Protein AF-A0A9Q9CGR1-F1 (afdb_monomer_lite)

Structure (mmCIF, N/CA/C/O backbone):
data_AF-A0A9Q9CGR1-F1
#
_entry.id   AF-A0A9Q9CGR1-F1
#
loop_
_atom_site.group_PDB
_atom_site.id
_atom_site.type_symbol
_atom_site.label_atom_id
_atom_site.label_alt_id
_atom_site.label_comp_id
_atom_site.label_asym_id
_atom_site.label_entity_id
_atom_site.label_seq_id
_atom_site.pdbx_PDB_ins_code
_atom_site.Cartn_x
_atom_site.Cartn_y
_atom_site.Cartn_z
_atom_site.occupancy
_atom_site.B_iso_or_equiv
_atom_site.auth_seq_id
_atom_site.auth_comp_id
_atom_site.auth_asym_id
_atom_site.auth_atom_id
_atom_site.pdbx_PDB_model_num
ATOM 1 N N . MET A 1 1 ? -37.437 -8.582 98.104 1.00 40.50 1 MET A N 1
ATOM 2 C CA . MET A 1 1 ? -37.147 -7.176 97.743 1.00 40.50 1 MET A CA 1
ATOM 3 C C . MET A 1 1 ? -37.749 -6.947 96.361 1.00 40.50 1 MET A C 1
ATOM 5 O O . MET A 1 1 ? -37.404 -7.693 95.458 1.00 40.50 1 MET A O 1
ATOM 9 N N . ARG A 1 2 ? -38.743 -6.062 96.202 1.00 54.19 2 ARG A N 1
ATOM 10 C CA . ARG A 1 2 ? -39.381 -5.820 94.893 1.00 54.19 2 ARG A CA 1
ATOM 11 C C . ARG A 1 2 ? -38.599 -4.716 94.186 1.00 54.19 2 ARG A C 1
ATOM 13 O O . ARG A 1 2 ? -38.758 -3.553 94.538 1.00 54.19 2 ARG A O 1
ATOM 20 N N . ILE A 1 3 ? -37.719 -5.087 93.261 1.00 64.12 3 ILE A N 1
ATOM 21 C CA . ILE A 1 3 ? -37.054 -4.114 92.385 1.00 64.12 3 ILE A CA 1
ATOM 22 C C . ILE A 1 3 ? -38.127 -3.523 91.465 1.00 64.12 3 ILE A C 1
ATOM 24 O O . ILE A 1 3 ? -38.998 -4.247 90.974 1.00 64.12 3 ILE A O 1
ATOM 28 N N . SER A 1 4 ? -38.125 -2.200 91.310 1.00 77.75 4 SER A N 1
ATOM 29 C CA . SER A 1 4 ? -39.122 -1.503 90.501 1.00 77.75 4 SER A CA 1
ATOM 30 C C . SER A 1 4 ? -38.878 -1.770 89.015 1.00 77.75 4 SER A C 1
ATOM 32 O O . SER A 1 4 ? -37.737 -1.901 88.576 1.00 77.75 4 SER A O 1
ATOM 34 N N . CYS A 1 5 ? -39.950 -1.80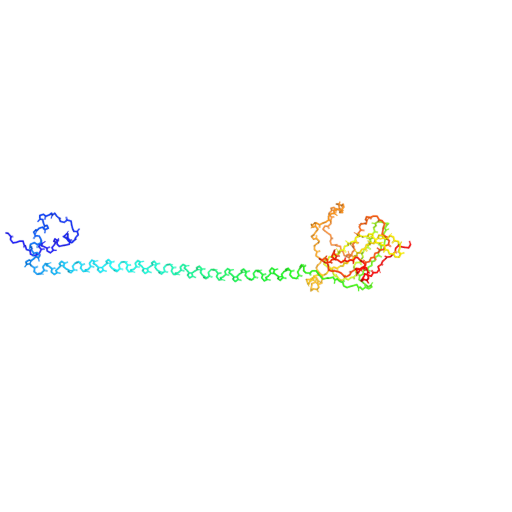9 88.219 1.00 84.25 5 CYS A N 1
ATOM 35 C CA . CYS A 1 5 ? -39.838 -1.945 86.763 1.00 84.25 5 CYS A CA 1
ATOM 36 C C . CYS A 1 5 ? -38.967 -0.849 86.128 1.00 84.25 5 CYS A C 1
ATOM 38 O O . CYS A 1 5 ? -38.390 -1.093 85.082 1.00 84.25 5 CYS A O 1
ATOM 40 N N . GLN A 1 6 ? -38.827 0.317 86.774 1.00 81.00 6 GLN A N 1
ATOM 41 C CA . GLN A 1 6 ? -37.935 1.395 86.327 1.00 81.00 6 GLN A CA 1
ATOM 42 C C . GLN A 1 6 ? -36.470 0.951 86.286 1.00 81.00 6 GLN A C 1
ATOM 44 O O . GLN A 1 6 ? -35.804 1.143 85.281 1.00 81.00 6 GLN A O 1
ATOM 49 N N . ILE A 1 7 ? -35.993 0.273 87.335 1.00 83.31 7 ILE A N 1
ATOM 50 C CA . ILE A 1 7 ? -34.612 -0.228 87.379 1.00 83.31 7 ILE A CA 1
ATOM 51 C C . ILE A 1 7 ? -34.404 -1.311 86.311 1.00 83.31 7 ILE A C 1
ATOM 53 O O . ILE A 1 7 ? -33.345 -1.388 85.701 1.00 83.31 7 ILE A O 1
ATOM 57 N N . ILE A 1 8 ? -35.417 -2.148 86.064 1.00 85.69 8 ILE A N 1
ATOM 58 C CA . ILE A 1 8 ? -35.358 -3.151 84.994 1.00 85.69 8 ILE A CA 1
ATOM 59 C C . ILE A 1 8 ? -35.299 -2.476 83.622 1.00 85.69 8 ILE A C 1
ATOM 61 O O . ILE A 1 8 ? -34.480 -2.876 82.805 1.00 85.69 8 ILE A O 1
ATOM 65 N N . GLU A 1 9 ? -36.127 -1.459 83.380 1.00 83.56 9 GLU A N 1
ATOM 66 C CA . GLU A 1 9 ? -36.138 -0.682 82.136 1.00 83.56 9 GLU A CA 1
ATOM 67 C C . GLU A 1 9 ? -34.794 0.019 81.876 1.00 83.56 9 GLU A C 1
ATOM 69 O O . GLU A 1 9 ? -34.314 -0.021 80.746 1.00 83.56 9 GLU A O 1
ATOM 74 N N . ASP A 1 10 ? -34.136 0.550 82.911 1.00 84.31 10 ASP A N 1
ATOM 75 C CA . ASP A 1 10 ? -32.802 1.162 82.799 1.00 84.31 10 ASP A CA 1
ATOM 76 C C . ASP A 1 10 ? -31.700 0.135 82.480 1.00 84.31 10 ASP A C 1
ATOM 78 O O . ASP A 1 10 ? -30.718 0.446 81.807 1.00 84.31 10 ASP A O 1
ATOM 82 N N . LEU A 1 11 ? -31.856 -1.107 82.951 1.00 86.50 11 LEU A N 1
ATOM 83 C CA . LEU A 1 11 ? -30.900 -2.197 82.724 1.00 86.50 11 LEU A CA 1
ATOM 84 C C . LEU A 1 11 ? -31.182 -3.001 81.444 1.00 86.50 11 LEU A C 1
ATOM 86 O O . LEU A 1 11 ? -30.319 -3.765 81.010 1.00 86.50 11 LEU A O 1
ATOM 90 N N . LEU A 1 12 ? -32.359 -2.850 80.827 1.00 87.19 12 LEU A N 1
ATOM 91 C CA . LEU A 1 12 ? -32.756 -3.572 79.612 1.00 87.19 12 LEU A CA 1
ATOM 92 C C . LEU A 1 12 ? -31.764 -3.402 78.446 1.00 87.19 12 LEU A C 1
ATOM 94 O O . LEU A 1 12 ? -31.415 -4.426 77.858 1.00 87.19 12 LEU A O 1
ATOM 98 N N . PRO A 1 13 ? -31.260 -2.191 78.126 1.00 83.88 13 PRO A N 1
ATOM 99 C CA . PRO A 1 13 ? -30.282 -2.016 77.051 1.00 83.88 13 PRO A CA 1
ATOM 100 C C . PRO A 1 13 ? -28.996 -2.812 77.308 1.00 83.88 13 PRO A C 1
ATOM 102 O O . PRO A 1 13 ? -28.565 -3.591 76.466 1.00 83.88 13 PRO A O 1
ATOM 105 N N . LEU A 1 14 ? -28.460 -2.732 78.531 1.00 83.50 14 LEU A N 1
ATOM 106 C CA . LEU A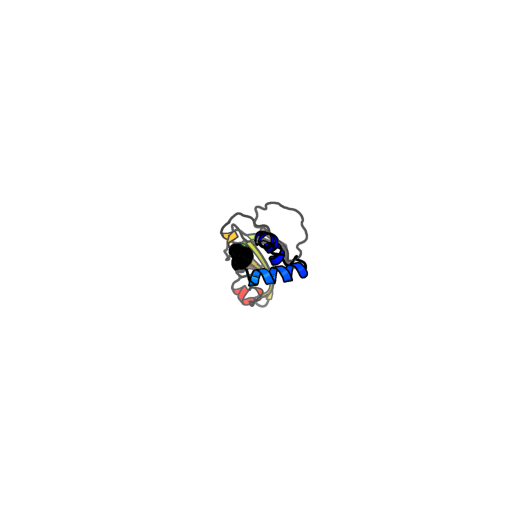 1 14 ? -27.256 -3.466 78.946 1.00 83.50 14 LEU A CA 1
ATOM 107 C C . LEU A 1 14 ? -27.459 -4.991 78.927 1.00 83.50 14 LEU A C 1
ATOM 109 O O . LEU A 1 14 ? -26.518 -5.763 78.719 1.00 83.50 14 LEU A O 1
ATOM 113 N N . TYR A 1 15 ? -28.694 -5.436 79.158 1.00 83.62 15 TYR A N 1
ATOM 114 C CA . TYR A 1 15 ? -29.078 -6.838 79.075 1.00 83.62 15 TYR A CA 1
ATOM 115 C C . TYR A 1 15 ? -29.179 -7.330 77.625 1.00 83.62 15 TYR A C 1
ATOM 117 O O . TYR A 1 15 ? -28.760 -8.457 77.354 1.00 83.62 15 TYR A O 1
ATOM 125 N N . VAL A 1 16 ? -29.682 -6.504 76.698 1.00 84.25 16 VAL A N 1
ATOM 126 C CA . VAL A 1 16 ? -29.694 -6.785 75.248 1.00 84.25 16 VAL A CA 1
ATOM 127 C C . VAL A 1 16 ? -28.269 -6.839 74.696 1.00 84.25 16 VAL A C 1
ATOM 129 O O . VAL A 1 16 ? -27.927 -7.808 74.022 1.00 84.25 16 VAL A O 1
ATOM 132 N N . ASP A 1 17 ? -27.414 -5.901 75.107 1.00 81.38 17 ASP A N 1
ATOM 133 C CA . ASP A 1 17 ? -25.991 -5.845 74.744 1.00 81.38 17 ASP A CA 1
ATOM 134 C C . ASP A 1 17 ? -25.161 -6.985 75.375 1.00 81.38 17 ASP A C 1
ATOM 136 O O . ASP A 1 17 ? -23.977 -7.157 75.085 1.00 81.38 17 ASP A O 1
ATOM 140 N N . GLY A 1 18 ? -25.761 -7.780 76.271 1.00 79.88 18 GLY A N 1
ATOM 141 C CA . GLY A 1 18 ? -25.142 -8.962 76.869 1.00 79.88 18 GLY A CA 1
ATOM 142 C C . GLY A 1 18 ? -24.060 -8.672 77.915 1.00 79.88 18 GLY A C 1
ATOM 143 O O . GLY A 1 18 ? -23.431 -9.617 78.401 1.00 79.88 18 GLY A O 1
ATOM 144 N N . VAL A 1 19 ? -23.876 -7.414 78.319 1.00 84.56 19 VAL A N 1
ATOM 145 C CA . VAL A 1 19 ? -22.799 -6.957 79.219 1.00 84.56 19 VAL A CA 1
ATOM 146 C C . VAL A 1 19 ? -23.121 -7.097 80.713 1.00 84.56 19 VAL A C 1
ATOM 148 O O . VAL A 1 19 ? -22.257 -6.877 81.559 1.00 84.56 19 VAL A O 1
ATOM 151 N N . CYS A 1 20 ? -24.342 -7.504 81.071 1.00 83.69 20 CYS A N 1
ATOM 152 C CA . CYS A 1 20 ? -24.710 -7.777 82.463 1.00 83.69 20 CYS A CA 1
ATOM 153 C C . CYS A 1 20 ? -23.999 -9.022 83.039 1.00 83.69 20 CYS A C 1
ATOM 155 O O . CYS A 1 20 ? -23.828 -10.035 82.351 1.00 83.69 20 CYS A O 1
ATOM 157 N N . GLN A 1 21 ? -23.663 -8.970 84.332 1.00 85.06 21 GLN A N 1
ATOM 158 C CA . GLN A 1 21 ? -23.163 -10.117 85.103 1.00 85.06 21 GLN A CA 1
ATOM 159 C C . GLN A 1 21 ? -24.252 -11.196 85.272 1.00 85.06 21 GLN A C 1
ATOM 161 O O . GLN A 1 21 ? -25.447 -10.903 85.170 1.00 85.06 21 GLN A O 1
ATOM 166 N N . GLU A 1 22 ? -23.853 -12.451 85.507 1.00 84.75 22 GLU A N 1
ATOM 167 C CA . GLU A 1 22 ? -24.770 -13.606 85.527 1.00 84.75 22 GLU A CA 1
ATOM 168 C C . GLU A 1 22 ? -25.885 -13.480 86.573 1.00 84.75 22 GLU A C 1
ATOM 170 O O . GLU A 1 22 ? -27.049 -13.723 86.250 1.00 84.75 22 GLU A O 1
ATOM 175 N N . ASP A 1 23 ? -25.562 -12.997 87.775 1.00 81.12 23 ASP A N 1
ATOM 176 C CA . ASP A 1 23 ? -26.538 -12.781 88.850 1.00 81.12 23 ASP A CA 1
ATOM 177 C C . ASP A 1 23 ? -27.616 -11.761 88.446 1.00 81.12 23 ASP A C 1
ATOM 179 O O . ASP A 1 23 ? -28.813 -11.963 88.664 1.00 81.12 23 ASP A O 1
ATOM 183 N N . THR A 1 24 ? -27.209 -10.678 87.775 1.00 81.94 24 THR A N 1
ATOM 184 C CA . THR A 1 24 ? -28.124 -9.652 87.257 1.00 81.94 24 THR A CA 1
ATOM 185 C C . THR A 1 24 ? -28.991 -10.200 86.122 1.00 81.94 24 THR A C 1
ATOM 187 O O . THR A 1 24 ? -30.187 -9.917 86.069 1.00 81.94 24 THR A O 1
ATOM 190 N N . LYS A 1 25 ? -28.430 -11.040 85.241 1.00 84.38 25 LYS A N 1
ATOM 191 C CA . LYS A 1 25 ? -29.174 -11.698 84.152 1.00 84.38 25 LYS A CA 1
ATOM 192 C C . LYS A 1 25 ? -30.228 -12.671 84.679 1.00 84.38 25 LYS A C 1
ATOM 194 O O . LYS A 1 25 ? -31.351 -12.671 84.173 1.00 84.38 25 LYS A O 1
ATOM 199 N N . ALA A 1 26 ? -29.890 -13.482 85.683 1.00 83.69 26 ALA A N 1
ATOM 200 C CA . ALA A 1 26 ? -30.817 -14.430 86.301 1.00 83.69 26 ALA A CA 1
ATOM 201 C C . ALA A 1 26 ? -32.018 -13.704 86.922 1.00 83.69 26 ALA A C 1
ATOM 203 O O . ALA A 1 26 ? -33.167 -14.073 86.670 1.00 83.69 26 ALA A O 1
ATOM 204 N N . PHE A 1 27 ? -31.749 -12.609 87.635 1.00 83.38 27 PHE A N 1
ATOM 205 C CA . PHE A 1 27 ? -32.780 -11.767 88.228 1.00 83.38 27 PHE A CA 1
ATOM 206 C C . PHE A 1 27 ? -33.684 -11.096 87.179 1.00 83.38 27 PHE A C 1
ATOM 208 O O . PHE A 1 27 ? -34.912 -11.134 87.281 1.00 83.38 27 PHE A O 1
ATOM 215 N N . MET A 1 28 ? -33.098 -10.509 86.132 1.00 85.12 28 MET A N 1
ATOM 216 C CA . MET A 1 28 ? -33.872 -9.885 85.054 1.00 85.12 28 MET A CA 1
ATOM 217 C C . MET A 1 28 ? -34.759 -10.902 84.330 1.00 85.12 28 MET A C 1
ATOM 219 O O . MET A 1 28 ? -35.905 -10.593 84.014 1.00 85.12 28 MET A O 1
ATOM 223 N N . LYS A 1 29 ? -34.278 -12.132 84.120 1.00 83.81 29 LYS A N 1
ATOM 224 C CA . LYS A 1 29 ? -35.048 -13.207 83.481 1.00 83.81 29 LYS A CA 1
ATOM 225 C C . LYS A 1 29 ? -36.302 -13.581 84.278 1.00 83.81 29 LYS A C 1
ATOM 227 O O . LYS A 1 29 ? -37.359 -13.752 83.677 1.00 83.81 29 LYS A O 1
ATOM 232 N N . GLU A 1 30 ? -36.208 -13.662 85.603 1.00 83.94 30 GLU A N 1
ATOM 233 C CA . GLU A 1 30 ? -37.358 -13.918 86.484 1.00 83.94 30 GLU A CA 1
ATOM 234 C C . GLU A 1 30 ? -38.391 -12.776 86.421 1.00 83.94 30 GLU A C 1
ATOM 236 O O . GLU A 1 30 ? -39.600 -13.010 86.321 1.00 83.94 30 GLU A O 1
ATOM 241 N N . HIS A 1 31 ? -37.928 -11.521 86.389 1.00 85.56 31 HIS A N 1
ATOM 242 C CA . HIS A 1 31 ? -38.813 -10.361 86.258 1.00 85.56 31 HIS A CA 1
ATOM 243 C C . HIS A 1 31 ? -39.500 -10.301 84.888 1.00 85.56 31 HIS A C 1
ATOM 245 O O . HIS A 1 31 ? -40.695 -10.035 84.802 1.00 85.56 31 HIS A O 1
ATOM 251 N N . LEU A 1 32 ? -38.771 -10.573 83.807 1.00 85.88 32 LEU A N 1
ATOM 252 C CA . LEU A 1 32 ? -39.308 -10.549 82.443 1.00 85.88 32 LEU A CA 1
ATOM 253 C C . LEU A 1 32 ? -40.349 -11.651 82.200 1.00 85.88 32 LEU A C 1
ATOM 255 O O . LEU A 1 32 ? -41.261 -11.454 81.404 1.00 85.88 32 LEU A O 1
ATOM 259 N N . GLN A 1 33 ? -40.264 -12.777 82.915 1.00 83.94 33 GLN A N 1
ATOM 260 C CA . GLN A 1 33 ? -41.278 -13.838 82.871 1.00 83.94 33 GLN A CA 1
ATOM 261 C C . GLN A 1 33 ? -42.587 -13.456 83.569 1.00 83.94 33 GLN A C 1
ATOM 263 O O . GLN A 1 33 ? -43.644 -13.984 83.230 1.00 83.94 33 GLN A O 1
ATOM 268 N N . THR A 1 34 ? -42.524 -12.561 84.553 1.00 82.19 34 THR A N 1
ATOM 269 C CA . THR A 1 34 ? -43.670 -12.200 85.400 1.00 82.19 34 THR A CA 1
ATOM 270 C C . THR A 1 34 ? -44.250 -10.824 85.069 1.00 82.19 34 THR A C 1
ATOM 272 O O . THR A 1 34 ? -45.416 -10.562 85.361 1.00 82.19 34 THR A O 1
ATOM 275 N N . CYS A 1 35 ? -43.477 -9.949 84.419 1.00 86.62 35 CYS A N 1
ATOM 276 C CA . CYS A 1 35 ? -43.861 -8.586 84.074 1.00 86.62 35 CYS A CA 1
ATOM 277 C C . CYS A 1 35 ? -44.002 -8.394 82.558 1.00 86.62 35 CYS A C 1
ATOM 279 O O . CYS A 1 35 ? -43.025 -8.208 81.829 1.00 86.62 35 CYS A O 1
ATOM 281 N N . VAL A 1 36 ? -45.253 -8.334 82.096 1.00 84.50 36 VAL A N 1
ATOM 282 C CA . VAL A 1 36 ? -45.602 -8.116 80.681 1.00 84.50 36 VAL A CA 1
ATOM 283 C C . VAL A 1 36 ? -45.023 -6.803 80.141 1.00 84.50 36 VAL A C 1
ATOM 285 O O . VAL A 1 36 ? -44.535 -6.765 79.016 1.00 84.50 36 VAL A O 1
ATOM 288 N N . LYS A 1 37 ? -45.021 -5.732 80.948 1.00 86.56 37 LYS A N 1
ATOM 289 C CA . LYS A 1 37 ? -44.530 -4.407 80.534 1.00 86.56 37 LYS A CA 1
ATOM 290 C C . LYS A 1 37 ? -43.053 -4.449 80.124 1.00 86.56 37 LYS A C 1
ATOM 292 O O . LYS A 1 37 ? -42.699 -3.974 79.049 1.00 86.56 37 LYS A O 1
ATOM 297 N N . CYS A 1 38 ? -42.208 -5.053 80.958 1.00 85.50 38 CYS A N 1
ATOM 298 C CA . CYS A 1 38 ? -40.773 -5.148 80.697 1.00 85.50 38 CYS A CA 1
ATOM 299 C C . CYS A 1 38 ? -40.455 -6.144 79.570 1.00 85.50 38 CYS A C 1
ATOM 301 O O . CYS A 1 38 ? -39.522 -5.910 78.808 1.00 85.50 38 CYS A O 1
ATOM 303 N N . SER A 1 39 ? -41.246 -7.216 79.416 1.00 84.81 39 SER A N 1
ATOM 304 C CA . SER A 1 39 ? -41.110 -8.143 78.281 1.00 84.81 39 SER A CA 1
ATOM 305 C C . SER A 1 39 ? -41.388 -7.452 76.945 1.00 84.81 39 SER A C 1
ATOM 307 O O . SER A 1 39 ? -40.612 -7.599 76.008 1.00 84.81 39 SER A O 1
ATOM 309 N N . VAL A 1 40 ? -42.457 -6.652 76.866 1.00 86.31 40 VAL A N 1
ATOM 310 C CA . VAL A 1 40 ? -42.799 -5.901 75.648 1.00 86.31 40 VAL A CA 1
ATOM 311 C C . VAL A 1 40 ? -41.711 -4.881 75.303 1.00 86.31 40 VAL A C 1
ATOM 313 O O . VAL A 1 40 ? -41.348 -4.755 74.136 1.00 86.31 40 VAL A O 1
ATOM 316 N N . ALA A 1 41 ? -41.154 -4.189 76.302 1.00 84.62 41 ALA A N 1
ATOM 317 C CA . ALA A 1 41 ? -40.052 -3.250 76.095 1.00 84.62 41 ALA A CA 1
ATOM 318 C C . ALA A 1 41 ? -38.788 -3.944 75.547 1.00 84.62 41 ALA A C 1
ATOM 320 O O . ALA A 1 41 ? -38.160 -3.438 74.619 1.00 84.62 41 ALA A O 1
ATOM 321 N N . LEU A 1 42 ? -38.452 -5.133 76.060 1.00 86.12 42 LEU A N 1
ATOM 322 C CA . LEU A 1 42 ? -37.339 -5.942 75.554 1.00 86.12 42 LEU A CA 1
ATOM 323 C C . LEU A 1 42 ? -37.552 -6.370 74.093 1.00 86.12 42 LEU A C 1
ATOM 325 O O . LEU A 1 42 ? -36.624 -6.311 73.284 1.00 86.12 42 LEU A O 1
ATOM 329 N N . ASP A 1 43 ? -38.763 -6.809 73.751 1.00 84.88 43 ASP A N 1
ATOM 330 C CA . ASP A 1 43 ? -39.090 -7.255 72.396 1.00 84.88 43 ASP A CA 1
ATOM 331 C C . ASP A 1 43 ? -39.050 -6.098 71.387 1.00 84.88 43 ASP A C 1
ATOM 333 O O . ASP A 1 43 ? -38.581 -6.279 70.261 1.00 84.88 43 ASP A O 1
ATOM 337 N N . GLN A 1 44 ? -39.475 -4.899 71.794 1.00 84.81 44 GLN A N 1
ATOM 338 C CA . GLN A 1 44 ? -39.371 -3.684 70.980 1.00 84.81 44 GLN A CA 1
ATOM 339 C C . GLN A 1 44 ? -37.911 -3.323 70.678 1.00 84.81 44 GLN A C 1
ATOM 341 O O . GLN A 1 44 ? -37.566 -3.117 69.515 1.00 84.81 44 GLN A O 1
ATOM 346 N N . MET A 1 45 ? -37.037 -3.341 71.689 1.00 82.56 45 MET A N 1
ATOM 347 C CA . MET A 1 45 ? -35.608 -3.040 71.515 1.00 82.56 45 MET A CA 1
ATOM 348 C C . MET A 1 45 ? -34.930 -4.004 70.530 1.00 82.56 45 MET A C 1
ATOM 350 O O . MET A 1 45 ? -34.228 -3.567 69.619 1.00 82.56 45 MET A O 1
ATOM 354 N N . LYS A 1 46 ? -35.211 -5.310 70.637 1.00 81.56 46 LYS A N 1
ATOM 355 C CA . LYS A 1 46 ? -34.678 -6.323 69.706 1.00 81.56 46 LYS A CA 1
ATOM 356 C C . LYS A 1 46 ? -35.187 -6.150 68.274 1.00 81.56 46 LYS A C 1
ATOM 358 O O . LYS A 1 46 ? -34.459 -6.415 67.317 1.00 81.56 46 LYS A O 1
ATOM 363 N N . GLN A 1 47 ? -36.443 -5.738 68.103 1.00 80.31 47 GLN A N 1
ATOM 364 C CA . GLN A 1 47 ? -37.001 -5.477 66.775 1.00 80.31 47 GLN A CA 1
ATOM 365 C C . GLN A 1 47 ? -36.371 -4.251 66.115 1.00 80.31 47 GLN A C 1
ATOM 367 O O . GLN A 1 47 ? -36.163 -4.263 64.901 1.00 80.31 47 GLN A O 1
ATOM 372 N N . ASP A 1 48 ? -36.074 -3.209 66.884 1.00 78.00 48 ASP A N 1
ATOM 373 C CA . ASP A 1 48 ? -35.477 -1.989 66.350 1.00 78.00 48 ASP A CA 1
ATOM 374 C C . ASP A 1 48 ? -34.000 -2.188 65.984 1.00 78.00 48 ASP A C 1
ATOM 376 O O . ASP A 1 48 ? -33.592 -1.776 64.898 1.00 78.00 48 ASP A O 1
ATOM 380 N N . GLU A 1 49 ? -33.235 -2.944 66.775 1.00 75.06 49 GLU A N 1
ATOM 381 C CA . GLU A 1 49 ? -31.865 -3.347 66.426 1.00 75.06 49 GLU A CA 1
ATOM 382 C C . GLU A 1 49 ? -31.825 -4.151 65.111 1.00 75.06 49 GLU A C 1
ATOM 384 O O . GLU A 1 49 ? -31.046 -3.864 64.198 1.00 75.06 49 GLU A O 1
ATOM 389 N N . PHE A 1 50 ? -32.752 -5.099 64.943 1.00 72.31 50 PHE A N 1
ATOM 390 C CA . PHE A 1 50 ? -32.868 -5.881 63.713 1.00 72.31 50 PHE A CA 1
ATOM 391 C C . PHE A 1 50 ? -33.243 -5.029 62.488 1.00 72.31 50 PHE A C 1
ATOM 393 O O . PHE A 1 50 ? -32.767 -5.297 61.380 1.00 72.31 50 PHE A O 1
ATOM 400 N N . LYS A 1 51 ? -34.081 -3.997 62.658 1.00 73.06 51 LYS A N 1
ATOM 401 C CA . LYS A 1 51 ? -34.414 -3.051 61.579 1.00 73.06 51 LYS A CA 1
ATOM 402 C C . LYS A 1 51 ? -33.200 -2.223 61.167 1.00 73.06 51 LYS A C 1
ATOM 404 O O . LYS A 1 51 ? -32.980 -2.084 59.966 1.00 73.06 51 LYS A O 1
ATOM 409 N N . VAL A 1 52 ? -32.412 -1.734 62.126 1.00 74.12 52 VAL A N 1
ATOM 410 C CA . VAL A 1 52 ? -31.195 -0.943 61.869 1.00 74.12 52 VAL A CA 1
ATOM 411 C C . VAL A 1 52 ? -30.144 -1.779 61.135 1.00 74.12 52 VAL A C 1
ATOM 413 O O . VAL A 1 52 ? -29.610 -1.349 60.114 1.00 74.12 52 VAL A O 1
ATOM 416 N N . ILE A 1 53 ? -29.902 -3.016 61.576 1.00 71.94 53 ILE A N 1
ATOM 417 C CA . ILE A 1 53 ? -28.962 -3.929 60.905 1.00 71.94 53 ILE A CA 1
ATOM 418 C C . ILE A 1 53 ? -29.433 -4.240 59.477 1.00 71.94 53 ILE A C 1
ATOM 420 O O . ILE A 1 53 ? -28.634 -4.258 58.539 1.00 71.94 53 ILE A O 1
ATOM 424 N N . LYS A 1 54 ? -30.740 -4.453 59.271 1.00 73.38 54 LYS A N 1
ATOM 425 C CA . LYS A 1 54 ? -31.297 -4.638 57.925 1.00 73.38 54 LYS A CA 1
ATOM 426 C C . LYS A 1 54 ? -31.128 -3.402 57.047 1.00 73.38 54 LYS A C 1
ATOM 428 O O . LYS A 1 54 ? -30.758 -3.571 55.890 1.00 73.38 54 LYS A O 1
ATOM 433 N N . SER A 1 55 ? -31.392 -2.195 57.548 1.00 68.81 55 SER A N 1
ATOM 434 C CA . SER A 1 55 ? -31.263 -0.976 56.741 1.00 68.81 55 SER A CA 1
ATOM 435 C C . SER A 1 55 ? -29.818 -0.710 56.330 1.00 68.81 55 SER A C 1
ATOM 437 O O . SER A 1 55 ? -29.588 -0.425 55.159 1.00 68.81 55 SER A O 1
ATOM 439 N N . VAL A 1 56 ? -28.854 -0.900 57.238 1.00 73.62 56 VAL A N 1
ATOM 440 C CA . VAL A 1 56 ? -27.418 -0.739 56.941 1.00 73.62 56 VAL A CA 1
ATOM 441 C C . VAL A 1 56 ? -26.961 -1.749 55.886 1.00 73.62 56 VAL A C 1
ATOM 443 O O . VAL A 1 56 ? -26.372 -1.366 54.880 1.00 73.62 56 VAL A O 1
ATOM 446 N N . ASN A 1 57 ? -27.325 -3.026 56.035 1.00 69.38 57 ASN A N 1
ATOM 447 C CA . ASN A 1 57 ? -26.976 -4.057 55.053 1.00 69.38 57 ASN A CA 1
ATOM 448 C C . ASN A 1 57 ? -27.616 -3.814 53.674 1.00 69.38 57 ASN A C 1
ATOM 450 O O . ASN A 1 57 ? -27.009 -4.113 52.645 1.00 69.38 57 ASN A O 1
ATOM 454 N N . ILE A 1 58 ? -28.845 -3.287 53.631 1.00 70.56 58 ILE A N 1
ATOM 455 C CA . ILE A 1 58 ? -29.521 -2.933 52.375 1.00 70.56 58 ILE A CA 1
ATOM 456 C C . ILE A 1 58 ? -28.820 -1.745 51.708 1.00 70.56 58 ILE A C 1
ATOM 458 O O . ILE A 1 58 ? -28.605 -1.782 50.498 1.00 70.56 58 ILE A O 1
ATOM 462 N N . GLU A 1 59 ? -28.438 -0.721 52.469 1.00 70.56 59 GLU A N 1
ATOM 463 C CA . GLU A 1 59 ? -27.743 0.459 51.951 1.00 70.56 59 GLU A CA 1
ATOM 464 C C . GLU A 1 59 ? -26.345 0.104 51.420 1.00 70.56 59 GLU A C 1
ATOM 466 O O . GLU A 1 59 ? -26.005 0.453 50.288 1.00 70.56 59 GLU A O 1
ATOM 471 N N . GLU A 1 60 ? -25.569 -0.696 52.156 1.00 68.00 60 GLU A N 1
ATOM 472 C CA . GLU A 1 60 ? -24.259 -1.183 51.708 1.00 68.00 60 GLU A CA 1
ATOM 473 C C . GLU A 1 60 ? -24.361 -2.056 50.448 1.00 68.00 60 GLU A C 1
ATOM 475 O O . GLU A 1 60 ? -23.599 -1.869 49.492 1.00 68.00 60 GLU A O 1
ATOM 480 N N . ALA A 1 61 ? -25.343 -2.962 50.385 1.00 66.00 61 ALA A N 1
ATOM 481 C CA . ALA A 1 61 ? -25.588 -3.786 49.203 1.00 66.00 61 ALA A CA 1
ATOM 482 C C . ALA A 1 61 ? -26.027 -2.946 47.989 1.00 66.00 61 ALA A C 1
ATOM 484 O O . ALA A 1 61 ? -25.606 -3.206 46.856 1.00 66.00 61 ALA A O 1
ATOM 485 N N . GLN A 1 62 ? -26.841 -1.908 48.193 1.00 66.38 62 GLN A N 1
ATOM 486 C CA . GLN A 1 62 ? -27.248 -0.983 47.131 1.00 66.38 62 GLN A CA 1
ATOM 487 C C . GLN A 1 62 ? -26.066 -0.155 46.618 1.00 66.38 62 GLN A C 1
ATOM 489 O O . GLN A 1 62 ? -25.886 -0.019 45.407 1.00 66.38 62 GLN A O 1
ATOM 494 N N . VAL A 1 63 ? -25.199 0.338 47.502 1.00 68.69 63 VAL A N 1
ATOM 495 C CA . VAL A 1 63 ? -24.008 1.097 47.098 1.00 68.69 63 VAL A CA 1
ATOM 496 C C . VAL A 1 63 ? -23.029 0.214 46.315 1.00 68.69 63 VAL A C 1
ATOM 498 O O . VAL A 1 63 ? -22.563 0.620 45.247 1.00 68.69 63 VAL A O 1
ATOM 501 N N . GLN A 1 64 ? -22.761 -1.015 46.765 1.00 72.25 64 GLN A N 1
ATOM 502 C CA . GLN A 1 64 ? -21.859 -1.941 46.065 1.00 72.25 64 GLN A CA 1
ATOM 503 C C . GLN A 1 64 ? -22.404 -2.380 44.693 1.00 72.25 64 GLN A C 1
ATOM 505 O O . GLN A 1 64 ? -21.667 -2.430 43.698 1.00 72.25 64 GLN A O 1
ATOM 510 N N . THR A 1 65 ? -23.708 -2.650 44.591 1.00 69.38 65 THR A N 1
ATOM 511 C CA . THR A 1 65 ? -24.347 -3.020 43.316 1.00 69.38 65 THR A CA 1
ATOM 512 C C . THR A 1 65 ? -24.335 -1.860 42.321 1.00 69.38 65 THR A C 1
ATOM 514 O O . THR A 1 65 ? -23.936 -2.053 41.171 1.00 69.38 65 THR A O 1
ATOM 517 N N . LEU A 1 66 ? -24.647 -0.636 42.750 1.00 72.25 66 LEU A N 1
ATOM 518 C CA . LEU A 1 66 ? -24.594 0.551 41.891 1.00 72.25 66 LEU A CA 1
ATOM 519 C C . LEU A 1 66 ? -23.170 0.874 41.420 1.00 72.25 66 LEU A C 1
ATOM 521 O O . LEU A 1 66 ? -22.971 1.215 40.250 1.00 72.25 66 LEU A O 1
ATOM 525 N N . GLN A 1 67 ? -22.163 0.724 42.284 1.00 75.19 67 GLN A N 1
ATOM 526 C CA . GLN A 1 67 ? -20.762 0.928 41.907 1.00 75.19 67 GLN A CA 1
ATOM 527 C C . GLN A 1 67 ? -20.292 -0.099 40.870 1.00 75.19 67 GLN A C 1
ATOM 529 O O . GLN A 1 67 ? -19.689 0.279 39.862 1.00 75.19 67 GLN A O 1
ATOM 534 N N . SER A 1 68 ? -20.614 -1.382 41.060 1.00 70.56 68 SER A N 1
ATOM 535 C CA . SER A 1 68 ? -20.239 -2.438 40.109 1.00 70.56 68 SER A CA 1
ATOM 536 C C . SER A 1 68 ? -20.940 -2.290 38.751 1.00 70.56 68 SER A C 1
ATOM 538 O O . SER A 1 68 ? -20.318 -2.495 37.704 1.00 70.56 68 SER A O 1
ATOM 540 N N . LEU A 1 69 ? -22.203 -1.849 38.738 1.00 70.12 69 LEU A N 1
ATOM 541 C CA . LEU A 1 69 ? -22.934 -1.517 37.515 1.00 70.12 69 LEU A CA 1
ATOM 542 C C . LEU A 1 69 ? -22.303 -0.318 36.808 1.00 70.12 69 LEU A C 1
ATOM 544 O O . LEU A 1 69 ? -21.994 -0.407 35.619 1.00 70.12 69 LEU A O 1
ATOM 548 N N . ARG A 1 70 ? -22.029 0.777 37.528 1.00 71.81 70 ARG A N 1
ATOM 549 C CA . ARG A 1 70 ? -21.381 1.969 36.962 1.00 71.81 70 ARG A CA 1
ATOM 550 C C . ARG A 1 70 ? -20.033 1.622 36.336 1.00 71.81 70 ARG A C 1
ATOM 552 O O . ARG A 1 70 ? -19.758 2.064 35.226 1.00 71.81 70 ARG A O 1
ATOM 559 N N . GLN A 1 71 ? -19.220 0.790 36.983 1.00 74.94 71 GLN A N 1
ATOM 560 C CA . GLN A 1 71 ? -17.944 0.342 36.421 1.00 74.94 71 GLN A CA 1
ATOM 561 C C . GLN A 1 71 ? -18.119 -0.480 35.137 1.00 74.94 71 GLN A C 1
ATOM 563 O O . GLN A 1 71 ? -17.395 -0.243 34.171 1.00 74.94 71 GLN A O 1
ATOM 568 N N . LYS A 1 72 ? -19.090 -1.402 35.080 1.00 73.31 72 LYS A N 1
ATOM 569 C CA . LYS A 1 72 ? -19.395 -2.172 33.859 1.00 73.31 72 LYS A CA 1
ATOM 570 C C . LYS A 1 72 ? -19.878 -1.271 32.721 1.00 73.31 72 LYS A C 1
ATOM 572 O O . LYS A 1 72 ? -19.389 -1.390 31.602 1.00 73.31 72 LYS A O 1
ATOM 577 N N . PHE A 1 73 ? -20.768 -0.321 33.005 1.00 66.88 73 PHE A N 1
ATOM 578 C CA . PHE A 1 73 ? -21.245 0.639 32.006 1.00 66.88 73 PHE A CA 1
ATOM 579 C C . PHE A 1 73 ? -20.131 1.558 31.497 1.00 66.88 73 PHE A C 1
ATOM 581 O O . PHE A 1 73 ? -20.054 1.807 30.295 1.00 66.88 73 PHE A O 1
ATOM 588 N N . MET A 1 74 ? -19.248 2.036 32.378 1.00 74.00 74 MET A N 1
ATOM 589 C CA . MET A 1 74 ? -18.117 2.875 31.972 1.00 74.00 74 MET A CA 1
ATOM 590 C C . MET A 1 74 ? -17.100 2.082 31.143 1.00 74.00 74 MET A C 1
ATOM 592 O O . MET A 1 74 ? -16.668 2.578 30.107 1.00 74.00 74 MET A O 1
ATOM 596 N N . LYS A 1 75 ? -16.781 0.835 31.521 1.00 78.00 75 LYS A N 1
ATOM 597 C CA . LYS A 1 75 ? -15.911 -0.048 30.727 1.00 78.00 75 LYS A CA 1
ATOM 598 C C . LYS A 1 75 ? -16.492 -0.307 29.336 1.00 78.00 75 LYS A C 1
ATOM 600 O O . LYS A 1 75 ? -15.799 -0.072 28.356 1.00 78.00 75 LYS A O 1
ATOM 605 N N . ASN A 1 76 ? -17.774 -0.665 29.236 1.00 77.94 76 ASN A N 1
ATOM 606 C CA . ASN A 1 76 ? -18.428 -0.917 27.948 1.00 77.94 76 ASN A CA 1
ATOM 607 C C . ASN A 1 76 ? -18.460 0.333 27.049 1.00 77.94 76 ASN A C 1
ATOM 609 O O . ASN A 1 76 ? -18.227 0.228 25.847 1.00 77.94 76 ASN A O 1
ATOM 613 N N . LYS A 1 77 ? -18.697 1.526 27.618 1.00 83.31 77 LYS A N 1
ATOM 614 C CA . LYS A 1 77 ? -18.629 2.796 26.872 1.00 83.31 77 LYS A CA 1
ATOM 615 C C . LYS A 1 77 ? -17.220 3.083 26.356 1.00 83.31 77 LYS A C 1
ATOM 617 O O . LYS A 1 77 ? -17.069 3.449 25.195 1.00 83.31 77 LYS A O 1
ATOM 622 N N . ILE A 1 78 ? -16.196 2.890 27.188 1.00 84.31 78 ILE A N 1
ATOM 623 C CA . ILE A 1 78 ? -14.795 3.086 26.791 1.00 84.31 78 ILE A CA 1
ATOM 624 C C . ILE A 1 78 ? -14.406 2.091 25.692 1.00 84.31 78 ILE A C 1
ATOM 626 O O . ILE A 1 78 ? -13.794 2.494 24.708 1.00 84.31 78 ILE A O 1
ATOM 630 N N . THR A 1 79 ? -14.814 0.823 25.797 1.00 84.50 79 THR A N 1
ATOM 631 C CA . THR A 1 79 ? -14.563 -0.188 24.760 1.00 84.50 79 THR A CA 1
ATOM 632 C C . THR A 1 79 ? -15.195 0.195 23.421 1.00 84.50 79 THR A C 1
ATOM 634 O O . THR A 1 79 ? -14.538 0.070 22.392 1.00 84.50 79 THR A O 1
ATOM 637 N N . LEU A 1 80 ? -16.428 0.716 23.415 1.00 87.81 80 LEU A N 1
ATOM 638 C CA . LEU A 1 80 ? -17.084 1.180 22.186 1.00 87.81 80 LEU A CA 1
ATOM 639 C C . LEU A 1 80 ? -16.372 2.388 21.562 1.00 87.81 80 LEU A C 1
ATOM 641 O O . LEU A 1 80 ? -16.175 2.418 20.348 1.00 87.81 80 LEU A O 1
ATOM 645 N N . ILE A 1 81 ? -15.945 3.357 22.379 1.00 90.38 81 ILE A N 1
ATOM 646 C CA . ILE A 1 81 ? -15.188 4.521 21.899 1.00 90.38 81 ILE A CA 1
ATOM 647 C C . ILE A 1 81 ? -13.858 4.064 21.291 1.00 90.38 81 ILE A C 1
ATOM 649 O O . ILE A 1 81 ? -13.563 4.417 20.151 1.00 90.38 81 ILE A O 1
ATOM 653 N N . LEU A 1 82 ? -13.092 3.229 21.999 1.00 91.50 82 LEU A N 1
ATOM 654 C CA . LEU A 1 82 ? -11.818 2.701 21.506 1.00 91.50 82 LEU A CA 1
ATOM 655 C C . LEU A 1 82 ? -11.985 1.923 20.200 1.00 91.50 82 LEU A C 1
ATOM 657 O O . LEU A 1 82 ? -11.198 2.118 19.278 1.00 91.50 82 LEU A O 1
ATOM 661 N N . LEU A 1 83 ? -13.030 1.099 20.090 1.00 92.94 83 LEU A N 1
ATOM 662 C CA . LEU A 1 83 ? -13.325 0.356 18.867 1.00 92.94 83 LEU A CA 1
ATOM 663 C C . LEU A 1 83 ? -13.628 1.297 17.692 1.00 92.94 83 LEU A C 1
ATOM 665 O O . LEU A 1 83 ? -13.111 1.091 16.595 1.00 92.94 83 LEU A O 1
ATOM 669 N N . SER A 1 84 ? -14.414 2.353 17.922 1.00 94.06 84 SER A N 1
ATOM 670 C CA . SER A 1 84 ? -14.729 3.343 16.884 1.00 94.06 84 SER A CA 1
ATOM 671 C C . SER A 1 84 ? -13.489 4.112 16.415 1.00 94.06 84 SER A C 1
ATOM 673 O O . SER A 1 84 ? -13.286 4.283 15.214 1.00 94.06 84 SER A O 1
ATOM 675 N N . VAL A 1 85 ? -12.615 4.504 17.348 1.00 95.81 85 VAL A N 1
ATOM 676 C CA . VAL A 1 85 ? -11.369 5.220 17.048 1.00 95.81 85 VAL A CA 1
ATOM 677 C C . VAL A 1 85 ? -10.403 4.314 16.293 1.00 95.81 85 VAL A C 1
ATOM 679 O O . VAL A 1 85 ? -9.851 4.723 15.276 1.00 95.81 85 VAL A O 1
ATOM 682 N N . PHE A 1 86 ? -10.239 3.066 16.733 1.00 95.38 86 PHE A N 1
ATOM 683 C CA . PHE A 1 86 ? -9.376 2.102 16.055 1.00 95.38 86 PHE A CA 1
ATOM 684 C C . PHE A 1 86 ? -9.865 1.802 14.634 1.00 95.38 86 PHE A C 1
ATOM 686 O O . PHE A 1 86 ? -9.066 1.762 13.701 1.00 95.38 86 PHE A O 1
ATOM 693 N N . SER A 1 87 ? -11.181 1.674 14.444 1.00 94.62 87 SER A N 1
ATOM 694 C CA . SER A 1 87 ? -11.775 1.525 13.114 1.00 94.62 87 SER A CA 1
ATOM 695 C C . SER A 1 87 ? -11.493 2.735 12.224 1.00 94.62 87 SER A C 1
ATOM 697 O O . SER A 1 87 ? -11.121 2.557 11.067 1.00 94.62 87 SER A O 1
ATOM 699 N N . ALA A 1 88 ? -11.648 3.957 12.740 1.00 95.81 88 ALA A N 1
ATOM 700 C CA . ALA A 1 88 ? -11.367 5.173 11.980 1.00 95.81 88 ALA A CA 1
ATOM 701 C C . ALA A 1 88 ? -9.886 5.257 11.577 1.00 95.81 88 ALA A C 1
ATOM 703 O O . ALA A 1 88 ? -9.577 5.524 10.419 1.00 95.81 88 ALA A O 1
ATOM 704 N N . ILE A 1 89 ? -8.974 4.945 12.503 1.00 96.31 89 ILE A N 1
ATOM 705 C CA . ILE A 1 89 ? -7.533 4.876 12.228 1.00 96.31 89 ILE A CA 1
ATOM 706 C C . ILE A 1 89 ? -7.242 3.824 11.153 1.00 96.31 89 ILE A C 1
ATOM 708 O O . ILE A 1 89 ? -6.510 4.111 10.211 1.00 96.31 89 ILE A O 1
ATOM 712 N N . GLY A 1 90 ? -7.848 2.638 11.243 1.00 96.12 90 GLY A N 1
ATOM 713 C CA . GLY A 1 90 ? -7.695 1.582 10.242 1.00 96.12 90 GLY A CA 1
ATOM 714 C C . GLY A 1 90 ? -8.136 2.019 8.843 1.00 96.12 90 GLY A C 1
ATOM 715 O O . GLY A 1 90 ? -7.426 1.760 7.874 1.00 96.12 90 GLY A O 1
ATOM 716 N N . ILE A 1 91 ? -9.254 2.743 8.733 1.00 96.25 91 ILE A N 1
ATOM 717 C CA . ILE A 1 91 ? -9.731 3.307 7.459 1.00 96.25 91 ILE A CA 1
ATOM 718 C C . ILE A 1 91 ? -8.742 4.346 6.923 1.00 96.25 91 ILE A C 1
ATOM 720 O O . ILE A 1 91 ? -8.404 4.305 5.742 1.00 96.25 91 ILE A O 1
ATOM 724 N N . CYS A 1 92 ? -8.236 5.242 7.773 1.00 95.31 92 CYS A N 1
ATOM 725 C CA . CYS A 1 92 ? -7.239 6.234 7.370 1.00 95.31 92 CYS A CA 1
ATOM 726 C C . CYS A 1 92 ? -5.939 5.577 6.890 1.00 95.31 92 CYS A C 1
ATOM 728 O O . CYS A 1 92 ? -5.412 5.963 5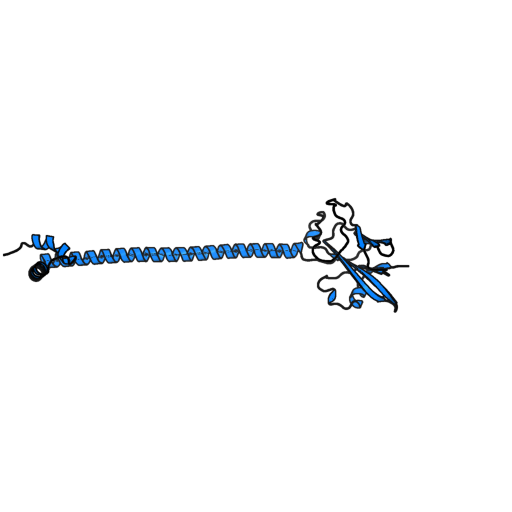.851 1.00 95.31 92 CYS A O 1
ATOM 730 N N . ILE A 1 93 ? -5.441 4.562 7.604 1.00 94.88 93 ILE A N 1
ATOM 731 C CA . ILE A 1 93 ? -4.240 3.809 7.216 1.00 94.88 93 ILE A CA 1
ATOM 732 C C . ILE A 1 93 ? -4.478 3.064 5.900 1.00 94.88 93 ILE A C 1
ATOM 734 O O . ILE A 1 93 ? -3.631 3.111 5.010 1.00 94.88 93 ILE A O 1
ATOM 738 N N . GLY A 1 94 ? -5.630 2.408 5.746 1.00 93.94 94 GLY A N 1
ATOM 739 C CA . GLY A 1 94 ? -5.998 1.722 4.507 1.00 93.94 94 GLY A CA 1
ATOM 740 C C . GLY A 1 94 ? -6.091 2.684 3.322 1.00 93.94 94 GLY A C 1
ATOM 741 O O . GLY A 1 94 ? -5.539 2.405 2.260 1.00 93.94 94 GLY A O 1
ATOM 742 N N . GLY A 1 95 ? -6.717 3.847 3.520 1.00 93.25 95 GLY A N 1
ATOM 743 C CA . GLY A 1 95 ? -6.782 4.919 2.527 1.00 93.25 95 GLY A CA 1
ATOM 744 C C . GLY A 1 95 ? -5.400 5.463 2.167 1.00 93.25 95 GLY A C 1
ATOM 745 O O . GLY A 1 95 ? -5.091 5.604 0.988 1.00 93.25 95 GLY A O 1
ATOM 746 N N . TYR A 1 96 ? -4.537 5.689 3.160 1.00 90.56 96 TYR A N 1
ATOM 747 C CA . TYR A 1 96 ? -3.150 6.101 2.944 1.00 90.56 96 TYR A CA 1
ATOM 748 C C . TYR A 1 96 ? -2.378 5.070 2.114 1.00 90.56 96 TYR A C 1
ATOM 750 O O . TYR A 1 96 ? -1.751 5.421 1.118 1.00 90.56 96 TYR A O 1
ATOM 758 N N . PHE A 1 97 ? -2.465 3.785 2.467 1.00 88.88 97 PHE A N 1
ATOM 759 C CA . PHE A 1 97 ? -1.800 2.723 1.716 1.00 88.88 97 PHE A CA 1
ATOM 760 C C . PHE A 1 97 ? -2.312 2.654 0.272 1.00 88.88 97 PHE A C 1
ATOM 762 O O . PHE A 1 97 ? -1.521 2.599 -0.664 1.00 88.88 97 PHE A O 1
ATOM 769 N N . LEU A 1 98 ? -3.626 2.734 0.066 1.00 87.44 98 LEU A N 1
ATOM 770 C CA . LEU A 1 98 ? -4.215 2.710 -1.271 1.00 87.44 98 LEU A CA 1
ATOM 771 C C . LEU A 1 98 ? -3.776 3.910 -2.122 1.00 87.44 98 LEU A C 1
ATOM 773 O O . LEU A 1 98 ? -3.472 3.743 -3.298 1.00 87.44 98 LEU A O 1
ATOM 777 N N . ILE A 1 99 ? -3.720 5.108 -1.539 1.00 85.44 99 ILE A N 1
ATOM 778 C CA . ILE A 1 99 ? -3.407 6.342 -2.270 1.00 85.44 99 ILE A CA 1
ATOM 779 C C . ILE A 1 99 ? -1.907 6.462 -2.579 1.00 85.44 99 ILE A C 1
ATOM 781 O O . ILE A 1 99 ? -1.554 6.849 -3.694 1.00 85.44 99 ILE A O 1
ATOM 785 N N . PHE A 1 100 ? -1.040 6.122 -1.620 1.00 80.81 100 PHE A N 1
ATOM 786 C CA . PHE A 1 100 ? 0.404 6.373 -1.701 1.00 80.81 100 PHE A CA 1
ATOM 787 C C . PHE A 1 100 ? 1.253 5.144 -2.046 1.00 80.81 100 PHE A C 1
ATOM 789 O O . PHE A 1 100 ? 2.384 5.316 -2.489 1.00 80.81 100 PHE A O 1
ATOM 796 N N . ARG A 1 101 ? 0.772 3.911 -1.824 1.00 79.12 101 ARG A N 1
ATOM 797 C CA . ARG A 1 101 ? 1.565 2.684 -2.063 1.00 79.12 101 ARG A CA 1
ATOM 798 C C . ARG A 1 101 ? 1.123 1.883 -3.279 1.00 79.12 101 ARG A C 1
ATOM 800 O O . ARG A 1 101 ? 1.883 1.035 -3.737 1.00 79.12 101 ARG A O 1
ATOM 807 N N . LEU A 1 102 ? -0.082 2.110 -3.801 1.00 82.25 102 LEU A N 1
ATOM 808 C CA . LEU A 1 102 ? -0.557 1.382 -4.973 1.00 82.25 102 LEU A CA 1
ATOM 809 C C . LEU A 1 102 ? 0.070 1.966 -6.244 1.00 82.25 102 LEU A C 1
ATOM 811 O O . LEU A 1 102 ? -0.377 2.989 -6.763 1.00 82.25 102 LEU A O 1
ATOM 815 N N . GLU A 1 103 ? 1.115 1.298 -6.727 1.00 82.44 103 GLU A N 1
ATOM 816 C CA . GLU A 1 103 ? 1.811 1.632 -7.968 1.00 82.44 103 GLU A CA 1
ATOM 817 C C . GLU A 1 103 ? 1.054 1.101 -9.194 1.00 82.44 103 GLU A C 1
ATOM 819 O O . GLU A 1 103 ? 0.723 -0.082 -9.296 1.00 82.44 103 GLU A O 1
ATOM 824 N N . VAL A 1 104 ? 0.799 1.985 -10.155 1.00 83.56 104 VAL A N 1
ATOM 825 C CA . VAL A 1 104 ? 0.173 1.695 -11.446 1.00 83.56 104 VAL A CA 1
ATOM 826 C C . VAL A 1 104 ? 1.178 2.020 -12.550 1.00 83.56 104 VAL A C 1
ATOM 828 O O . VAL A 1 104 ? 1.668 3.150 -12.587 1.00 83.56 104 VAL A O 1
ATOM 831 N N . PRO A 1 105 ? 1.485 1.087 -13.468 1.00 84.38 105 PRO A N 1
ATOM 832 C CA . PRO A 1 105 ? 2.435 1.348 -14.542 1.00 84.38 105 PRO A CA 1
ATOM 833 C C . PRO A 1 105 ? 1.902 2.406 -15.514 1.00 84.38 105 PRO A C 1
ATOM 835 O O . PRO A 1 105 ? 0.717 2.409 -15.871 1.00 84.38 105 PRO A O 1
ATOM 838 N N . ILE A 1 106 ? 2.789 3.305 -15.934 1.00 85.62 106 ILE A N 1
ATOM 839 C CA . ILE A 1 106 ? 2.520 4.314 -16.957 1.00 85.62 106 ILE A CA 1
ATOM 840 C C . ILE A 1 106 ? 2.561 3.629 -18.327 1.00 85.62 106 ILE A C 1
ATOM 842 O O . ILE A 1 106 ? 3.373 2.740 -18.573 1.00 85.62 106 ILE A O 1
ATOM 846 N N . GLN A 1 107 ? 1.622 3.992 -19.200 1.00 86.44 107 GLN A N 1
ATOM 847 C CA . GLN A 1 107 ? 1.578 3.459 -20.559 1.00 86.44 107 GLN A CA 1
ATOM 848 C C . GLN A 1 107 ? 2.596 4.188 -21.426 1.00 86.44 107 GLN A C 1
ATOM 850 O O . GLN A 1 107 ? 2.747 5.401 -21.304 1.00 86.44 107 GLN A O 1
ATOM 855 N N . TYR A 1 108 ? 3.256 3.457 -22.321 1.00 83.75 108 TYR A N 1
ATOM 856 C CA . TYR A 1 108 ? 4.209 4.063 -23.239 1.00 83.75 108 TYR A CA 1
ATOM 857 C C . TYR A 1 108 ? 3.526 5.004 -24.243 1.00 83.75 108 TYR A C 1
ATOM 859 O O . TYR A 1 108 ? 2.453 4.703 -24.770 1.00 83.75 108 TYR A O 1
ATOM 867 N N . ASN A 1 109 ? 4.196 6.114 -24.547 1.00 81.62 109 ASN A N 1
ATOM 868 C CA . ASN A 1 109 ? 3.892 7.014 -25.654 1.00 81.62 109 ASN A CA 1
ATOM 869 C C . ASN A 1 109 ? 5.217 7.559 -26.218 1.00 81.62 109 ASN A C 1
ATOM 871 O O . ASN A 1 109 ? 6.184 7.716 -25.476 1.00 81.62 109 ASN A O 1
ATOM 875 N N . GLU A 1 110 ? 5.266 7.910 -27.501 1.00 76.06 110 GLU A N 1
ATOM 876 C CA . GLU A 1 110 ? 6.459 8.444 -28.182 1.00 76.06 110 GLU A CA 1
ATOM 877 C C . GLU A 1 110 ? 7.014 9.715 -27.520 1.00 76.06 110 GLU A C 1
ATOM 879 O O . GLU A 1 110 ? 8.202 10.008 -27.602 1.00 76.06 110 GLU A O 1
ATOM 884 N N . ARG A 1 111 ? 6.152 10.478 -26.839 1.00 76.94 111 ARG A N 1
ATOM 885 C CA . ARG A 1 111 ? 6.525 11.698 -26.107 1.00 76.94 111 ARG A CA 1
ATOM 886 C C . ARG A 1 111 ? 6.805 11.466 -24.626 1.00 76.94 111 ARG A C 1
ATOM 888 O O . ARG A 1 111 ? 6.960 12.444 -23.911 1.00 76.94 111 ARG A O 1
ATOM 895 N N . LEU A 1 112 ? 6.815 10.219 -24.159 1.00 76.75 112 LEU A N 1
ATOM 896 C CA . LEU A 1 112 ? 6.966 9.895 -22.741 1.00 76.75 112 LEU A CA 1
ATOM 897 C C . LEU A 1 112 ? 8.418 10.006 -22.283 1.00 76.75 112 LEU A C 1
ATOM 899 O O . LEU A 1 112 ? 8.695 10.515 -21.199 1.00 76.75 112 LEU A O 1
ATOM 903 N N . ILE A 1 113 ? 9.342 9.499 -23.098 1.00 79.94 113 ILE A N 1
ATOM 904 C CA . ILE A 1 113 ? 10.740 9.362 -22.713 1.00 79.94 113 ILE A CA 1
ATOM 905 C C . ILE A 1 113 ? 11.673 9.634 -23.889 1.00 79.94 113 ILE A C 1
ATOM 907 O O . ILE A 1 113 ? 11.469 9.133 -24.992 1.00 79.94 113 ILE A O 1
ATOM 911 N N . GLY A 1 114 ? 12.714 10.421 -23.634 1.00 76.69 114 GLY A N 1
ATOM 912 C CA . GLY A 1 114 ? 13.884 10.525 -24.497 1.00 76.69 114 GLY A CA 1
ATOM 913 C C . GLY A 1 114 ? 15.018 9.668 -23.945 1.00 76.69 114 GLY A C 1
ATOM 914 O O . GLY A 1 114 ? 15.270 9.693 -22.741 1.00 76.69 114 GLY A O 1
ATOM 915 N N . VAL A 1 115 ? 15.703 8.927 -24.814 1.00 80.12 115 VAL A N 1
ATOM 916 C CA . VAL A 1 115 ? 16.879 8.127 -24.449 1.00 80.12 115 VAL A CA 1
ATOM 917 C C . VAL A 1 115 ? 18.090 8.671 -25.187 1.00 80.12 115 VAL A C 1
ATOM 919 O O . VAL A 1 115 ? 18.044 8.837 -26.406 1.00 80.12 115 VAL A O 1
ATOM 922 N N . GLN A 1 116 ? 19.173 8.933 -24.460 1.00 76.06 116 GLN A N 1
ATOM 923 C CA . GLN A 1 116 ? 20.438 9.351 -25.047 1.00 76.06 116 GLN A C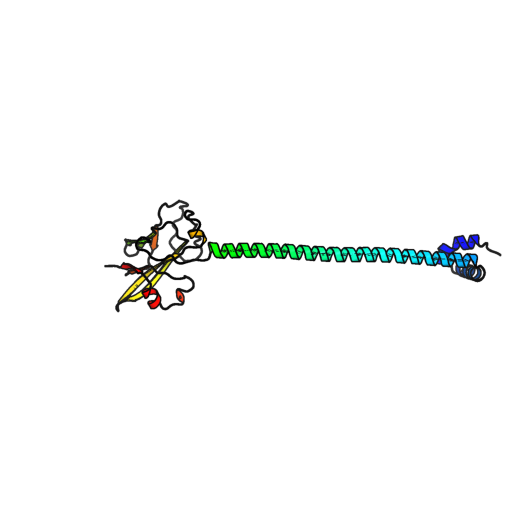A 1
ATOM 924 C C . GLN A 1 116 ? 21.601 8.560 -24.445 1.00 76.06 116 GLN A C 1
ATOM 926 O O . GLN A 1 116 ? 21.767 8.487 -23.228 1.00 76.06 116 GLN A O 1
ATOM 931 N N . ALA A 1 117 ? 22.429 7.979 -25.313 1.00 75.19 117 ALA A N 1
ATOM 932 C CA . ALA A 1 117 ? 23.698 7.390 -24.909 1.00 75.19 117 ALA A CA 1
ATOM 933 C C . ALA A 1 117 ? 24.732 8.507 -24.710 1.00 75.19 117 ALA A C 1
ATOM 935 O O . ALA A 1 117 ? 24.950 9.314 -25.615 1.00 75.19 117 ALA A O 1
ATOM 936 N N . ILE A 1 118 ? 25.355 8.558 -23.530 1.00 75.00 118 ILE A N 1
ATOM 937 C CA . ILE A 1 118 ? 26.456 9.491 -23.239 1.00 75.00 118 ILE A CA 1
ATOM 938 C C . ILE A 1 118 ? 27.795 8.769 -23.423 1.00 75.00 118 ILE A C 1
ATOM 940 O O . ILE A 1 118 ? 28.691 9.278 -24.091 1.00 75.00 118 ILE A O 1
ATOM 944 N N . GLU A 1 119 ? 27.916 7.566 -22.858 1.00 71.62 119 GLU A N 1
ATOM 945 C CA . GLU A 1 119 ? 29.108 6.713 -22.912 1.00 71.62 119 GLU A CA 1
ATOM 946 C C . GLU A 1 119 ? 28.693 5.234 -22.999 1.00 71.62 119 GLU A C 1
ATOM 948 O O . GLU A 1 119 ? 27.568 4.882 -22.654 1.00 71.62 119 GLU A O 1
ATOM 953 N N . ASP A 1 120 ? 29.619 4.337 -23.365 1.00 67.94 120 ASP A N 1
ATOM 954 C CA . ASP A 1 120 ? 29.385 2.884 -23.517 1.00 67.94 120 ASP A CA 1
ATOM 955 C C . ASP A 1 120 ? 28.679 2.199 -22.324 1.00 67.94 120 ASP A C 1
ATOM 957 O O . ASP A 1 120 ? 28.117 1.110 -22.484 1.00 67.94 120 ASP A O 1
ATOM 961 N N . ARG A 1 121 ? 28.746 2.806 -21.129 1.00 72.25 121 ARG A N 1
ATOM 962 C CA . ARG A 1 121 ? 28.199 2.304 -19.854 1.00 72.25 121 ARG A CA 1
ATOM 963 C C . ARG A 1 121 ? 27.255 3.284 -19.143 1.00 72.25 121 ARG A C 1
ATOM 965 O O . ARG A 1 121 ? 26.830 2.996 -18.024 1.00 72.25 121 ARG A O 1
ATOM 972 N N . MET A 1 122 ? 26.939 4.425 -19.757 1.00 72.50 122 MET A N 1
ATOM 973 C CA . MET A 1 122 ? 26.036 5.424 -19.183 1.00 72.50 122 MET A CA 1
ATOM 974 C C . MET A 1 122 ? 24.969 5.843 -20.185 1.00 72.50 122 MET A C 1
ATOM 976 O O . MET A 1 122 ? 25.267 6.398 -21.247 1.00 72.50 122 MET A O 1
ATOM 980 N N . MET A 1 123 ? 23.719 5.621 -19.787 1.00 74.25 123 MET A N 1
ATOM 981 C CA . MET A 1 123 ? 22.534 6.054 -20.516 1.00 74.25 123 MET A CA 1
ATOM 982 C C . MET A 1 123 ? 21.817 7.128 -19.705 1.00 74.25 123 MET A C 1
ATOM 984 O O . MET A 1 123 ? 21.679 7.015 -18.482 1.00 74.25 123 MET A O 1
ATOM 988 N N . GLU A 1 124 ? 21.363 8.163 -20.398 1.00 75.94 124 GLU A N 1
ATOM 989 C CA . GLU A 1 124 ? 20.548 9.219 -19.823 1.00 75.94 124 GLU A CA 1
ATOM 990 C C . GLU A 1 124 ? 19.110 9.091 -20.320 1.00 75.94 124 GLU A C 1
ATOM 992 O O . GLU A 1 124 ? 18.843 8.983 -21.523 1.00 75.94 124 GLU A O 1
ATOM 997 N N . PHE A 1 125 ? 18.185 9.091 -19.367 1.00 79.81 125 PHE A N 1
ATOM 998 C CA . PHE A 1 125 ? 16.755 9.005 -19.605 1.00 79.81 125 PHE A CA 1
ATOM 999 C C . PHE A 1 125 ? 16.114 10.329 -19.241 1.00 79.81 125 PHE A C 1
ATOM 1001 O O . PHE A 1 125 ? 16.267 10.803 -18.118 1.00 79.81 125 PHE A O 1
ATOM 1008 N N . LYS A 1 126 ? 15.369 10.916 -20.176 1.00 78.94 126 LYS A N 1
ATOM 1009 C CA . LYS A 1 126 ? 14.575 12.114 -19.927 1.00 78.94 126 LYS A CA 1
ATOM 1010 C C . LYS A 1 126 ? 13.104 11.757 -19.915 1.00 78.94 126 LYS A C 1
ATOM 1012 O O . LYS A 1 126 ? 12.541 11.487 -20.974 1.00 78.94 126 LYS A O 1
ATOM 1017 N N . PHE A 1 127 ? 12.473 11.816 -18.752 1.00 79.00 127 PHE A N 1
ATOM 1018 C CA . PHE A 1 127 ? 11.025 11.685 -18.660 1.00 79.00 127 PHE A CA 1
ATOM 1019 C C . PHE A 1 127 ? 10.364 13.017 -19.043 1.00 79.00 127 PHE A C 1
ATOM 1021 O O . PHE A 1 127 ? 10.651 14.067 -18.471 1.00 79.00 127 PHE A O 1
ATOM 1028 N N . LEU A 1 128 ? 9.536 13.001 -20.080 1.00 71.50 128 LEU A N 1
ATOM 1029 C CA . LEU A 1 128 ? 9.019 14.204 -20.741 1.00 71.50 128 LEU A CA 1
ATOM 1030 C C . LEU A 1 128 ? 7.604 14.592 -20.277 1.00 71.50 128 LEU A C 1
ATOM 1032 O O . LEU A 1 128 ? 7.125 15.659 -20.656 1.00 71.50 128 LEU A O 1
ATOM 1036 N N . GLU A 1 129 ? 6.948 13.752 -19.472 1.00 73.19 129 GLU A N 1
ATOM 1037 C CA . GLU A 1 129 ? 5.656 14.054 -18.840 1.00 73.19 129 GLU A CA 1
ATOM 1038 C C . GLU A 1 129 ? 5.810 14.781 -17.491 1.00 73.19 129 GLU A C 1
ATOM 1040 O O . GLU A 1 129 ? 6.918 14.966 -16.984 1.00 73.19 129 GLU A O 1
ATOM 1045 N N . ASP A 1 130 ? 4.673 15.211 -16.931 1.00 67.56 130 ASP A N 1
ATOM 1046 C CA . ASP A 1 130 ? 4.609 16.105 -15.771 1.00 67.56 130 ASP A CA 1
ATOM 1047 C C . ASP A 1 130 ? 5.132 15.475 -14.468 1.00 67.56 130 ASP A C 1
ATOM 1049 O O . ASP A 1 130 ? 5.854 16.149 -13.743 1.00 67.56 130 ASP A O 1
ATOM 1053 N N . ASP A 1 131 ? 4.781 14.219 -14.156 1.00 71.88 131 ASP A N 1
ATOM 1054 C CA . ASP A 1 131 ? 5.197 13.550 -12.912 1.00 71.88 131 ASP A CA 1
ATOM 1055 C C . ASP A 1 131 ? 5.140 12.011 -13.016 1.00 71.88 131 ASP A C 1
ATOM 1057 O O . ASP A 1 131 ? 4.272 11.424 -13.678 1.00 71.88 131 ASP A O 1
ATOM 1061 N N . PHE A 1 132 ? 6.043 11.352 -12.286 1.00 77.81 132 PHE A N 1
ATOM 1062 C CA . PHE A 1 132 ? 6.041 9.910 -12.035 1.00 77.81 132 PHE A CA 1
ATOM 1063 C C . PHE A 1 132 ? 6.304 9.620 -10.547 1.00 77.81 132 PHE A C 1
ATOM 1065 O O . PHE A 1 132 ? 6.891 10.433 -9.839 1.00 77.81 132 PHE A O 1
ATOM 1072 N N . TYR A 1 133 ? 5.877 8.457 -10.050 1.00 76.69 133 TYR A N 1
ATOM 1073 C CA . TYR A 1 133 ? 6.171 8.019 -8.680 1.00 76.69 133 TYR A CA 1
ATOM 1074 C C . TYR A 1 133 ? 7.546 7.361 -8.565 1.00 76.69 133 TYR A C 1
ATOM 1076 O O . TYR A 1 133 ? 8.303 7.655 -7.642 1.00 76.69 133 TYR A O 1
ATOM 1084 N N . ARG A 1 134 ? 7.862 6.434 -9.476 1.00 76.62 134 ARG A N 1
ATOM 1085 C CA . ARG A 1 134 ? 9.129 5.696 -9.462 1.00 76.62 134 ARG A CA 1
ATOM 1086 C C . ARG A 1 134 ? 9.521 5.220 -10.858 1.00 76.62 134 ARG A C 1
ATOM 1088 O O . ARG A 1 134 ? 8.651 4.866 -11.651 1.00 76.62 134 ARG A O 1
ATOM 1095 N N . CYS A 1 135 ? 10.823 5.181 -11.122 1.00 78.81 135 CYS A N 1
ATOM 1096 C CA . CYS A 1 135 ? 11.412 4.481 -12.257 1.00 78.81 135 CYS A CA 1
ATOM 1097 C C . CYS A 1 135 ? 11.952 3.126 -11.796 1.00 78.81 135 CYS A C 1
ATOM 1099 O O . CYS A 1 135 ? 12.616 3.022 -10.763 1.00 78.81 135 CYS A O 1
ATOM 1101 N N . HIS A 1 136 ? 11.661 2.084 -12.561 1.00 79.12 136 HIS A N 1
ATOM 1102 C CA . HIS A 1 136 ? 12.178 0.741 -12.348 1.00 79.12 136 HIS A CA 1
ATOM 1103 C C . HIS A 1 136 ? 13.014 0.345 -13.554 1.00 79.12 136 HIS A C 1
ATOM 1105 O O . HIS A 1 136 ? 12.573 0.501 -14.692 1.00 79.12 136 HIS A O 1
ATOM 1111 N N . HIS A 1 137 ? 14.194 -0.213 -13.302 1.00 78.31 137 HIS A N 1
ATOM 1112 C CA . HIS A 1 137 ? 15.098 -0.682 -14.341 1.00 78.31 137 HIS A CA 1
ATOM 1113 C C . HIS A 1 137 ? 15.546 -2.121 -14.062 1.00 78.31 137 HIS A C 1
ATOM 1115 O O . HIS A 1 137 ? 15.808 -2.507 -12.923 1.00 78.31 137 HIS A O 1
ATOM 1121 N N . LEU A 1 138 ? 15.619 -2.935 -15.112 1.00 78.94 138 LEU A N 1
ATOM 1122 C CA . LEU A 1 138 ? 16.018 -4.335 -15.044 1.00 78.94 138 LEU A CA 1
ATOM 1123 C C . LEU A 1 138 ? 16.929 -4.671 -16.222 1.00 78.94 138 LEU A C 1
ATOM 1125 O O . LEU A 1 138 ? 16.523 -4.586 -17.378 1.00 78.94 138 LEU A O 1
ATOM 1129 N N . GLN A 1 139 ? 18.147 -5.111 -15.916 1.00 81.31 139 GLN A N 1
ATOM 1130 C CA . GLN A 1 139 ? 19.115 -5.552 -16.914 1.00 81.31 139 GLN A CA 1
ATOM 1131 C C . GLN A 1 139 ? 19.123 -7.084 -17.019 1.00 81.31 139 GLN A C 1
ATOM 1133 O O . GLN A 1 139 ? 19.225 -7.790 -16.007 1.00 81.31 139 GLN A O 1
ATOM 1138 N N . ARG A 1 140 ? 19.028 -7.612 -18.243 1.00 81.00 140 ARG A N 1
ATOM 1139 C CA . ARG A 1 140 ? 19.071 -9.053 -18.533 1.00 81.00 140 ARG A CA 1
ATOM 1140 C C . ARG A 1 140 ? 19.776 -9.321 -19.855 1.00 81.00 140 ARG A C 1
ATOM 1142 O O . ARG A 1 140 ? 19.643 -8.555 -20.797 1.00 81.00 140 ARG A O 1
ATOM 1149 N N . THR A 1 141 ? 20.471 -10.449 -19.941 1.00 83.56 141 THR A N 1
ATOM 1150 C CA . THR A 1 141 ? 20.952 -10.973 -21.222 1.00 83.56 141 THR A CA 1
ATOM 1151 C C . THR A 1 141 ? 19.925 -11.956 -21.766 1.00 83.56 141 THR A C 1
ATOM 1153 O O . THR A 1 141 ? 19.533 -12.883 -21.057 1.00 83.56 141 THR A O 1
ATOM 1156 N N . VAL A 1 142 ? 19.484 -11.736 -22.999 1.00 84.00 142 VAL A N 1
ATOM 1157 C CA . VAL A 1 142 ? 18.456 -12.525 -23.684 1.00 84.00 142 VAL A CA 1
ATOM 1158 C C . VAL A 1 142 ? 18.909 -12.896 -25.083 1.00 84.00 142 VAL A C 1
ATOM 1160 O O . VAL A 1 142 ? 19.710 -12.186 -25.685 1.00 84.00 142 VAL A O 1
ATOM 1163 N N . GLU A 1 143 ? 18.385 -13.997 -25.605 1.00 84.19 143 GLU A N 1
ATOM 1164 C CA . GLU A 1 143 ? 18.593 -14.380 -26.996 1.00 84.19 143 GLU A CA 1
ATOM 1165 C C . GLU A 1 143 ? 17.518 -13.714 -27.864 1.00 84.19 143 GLU A C 1
ATOM 1167 O O . GLU A 1 143 ? 16.335 -14.017 -27.737 1.00 84.19 143 GLU A O 1
ATOM 1172 N N . ILE A 1 144 ? 17.923 -12.779 -28.721 1.00 81.50 144 ILE A N 1
ATOM 1173 C CA . ILE A 1 144 ? 17.057 -12.117 -29.705 1.00 81.50 144 ILE A CA 1
ATOM 1174 C C . ILE A 1 144 ? 17.666 -12.397 -31.076 1.00 81.50 144 ILE A C 1
ATOM 1176 O O . ILE A 1 144 ? 18.851 -12.144 -31.288 1.00 81.50 144 ILE A O 1
ATOM 1180 N N . ASP A 1 145 ? 16.873 -12.960 -31.988 1.00 80.88 145 ASP A N 1
ATOM 1181 C CA . ASP A 1 145 ? 17.302 -13.331 -33.345 1.00 80.88 145 ASP A CA 1
ATOM 1182 C C . ASP A 1 145 ? 18.549 -14.242 -33.387 1.00 80.88 145 ASP A C 1
ATOM 1184 O O . ASP A 1 145 ? 19.394 -14.144 -34.278 1.00 80.88 145 ASP A O 1
ATOM 1188 N N . GLY A 1 146 ? 18.687 -15.140 -32.402 1.00 79.94 146 GLY A N 1
ATOM 1189 C CA . GLY A 1 146 ? 19.822 -16.067 -32.296 1.00 79.94 146 GLY A CA 1
ATOM 1190 C C . GLY A 1 146 ? 21.121 -15.434 -31.781 1.00 79.94 146 GLY A C 1
ATOM 1191 O O . GLY A 1 146 ? 22.178 -16.066 -31.829 1.00 79.94 146 GLY A O 1
ATOM 1192 N N . GLN A 1 147 ? 21.073 -14.186 -31.304 1.00 84.62 147 GLN A N 1
ATOM 1193 C CA . GLN A 1 147 ? 22.203 -13.493 -30.689 1.00 84.62 147 GLN A CA 1
ATOM 1194 C C . GLN A 1 147 ? 21.910 -13.153 -29.230 1.00 84.62 147 GLN A C 1
ATOM 1196 O O . GLN A 1 147 ? 20.833 -12.666 -28.887 1.00 84.62 147 GLN A O 1
ATOM 1201 N N . MET A 1 148 ? 22.902 -13.365 -28.365 1.00 84.69 148 MET A N 1
ATOM 1202 C CA . MET A 1 148 ? 22.823 -12.945 -26.968 1.00 84.69 148 MET A CA 1
ATOM 1203 C C . MET A 1 148 ? 22.995 -11.429 -26.885 1.00 84.69 148 MET A C 1
ATOM 1205 O O . MET A 1 148 ? 24.106 -10.924 -27.035 1.00 84.69 148 MET A O 1
ATOM 1209 N N . LYS A 1 149 ? 21.896 -10.720 -26.631 1.00 87.62 149 LYS A N 1
ATOM 1210 C CA . LYS A 1 149 ? 21.848 -9.271 -26.437 1.00 87.62 149 LYS A CA 1
ATOM 1211 C C . LYS A 1 149 ? 21.661 -8.949 -24.955 1.00 87.62 149 LYS A C 1
ATOM 1213 O O . LYS A 1 149 ? 20.805 -9.519 -24.276 1.00 87.62 149 LYS A O 1
ATOM 1218 N N . ASN A 1 150 ? 22.458 -8.029 -24.428 1.00 85.88 150 ASN A N 1
ATOM 1219 C CA . ASN A 1 150 ? 22.277 -7.463 -23.098 1.00 85.88 150 ASN A CA 1
ATOM 1220 C C . ASN A 1 150 ? 21.295 -6.295 -23.185 1.00 85.88 150 ASN A C 1
ATOM 1222 O O . ASN A 1 150 ? 21.615 -5.238 -23.729 1.00 85.88 150 ASN A O 1
ATOM 1226 N N . ILE A 1 151 ? 20.094 -6.495 -22.657 1.00 86.25 151 ILE A N 1
ATOM 1227 C CA . ILE A 1 151 ? 19.007 -5.527 -22.728 1.00 86.25 151 ILE A CA 1
ATOM 1228 C C . ILE A 1 151 ? 18.788 -4.847 -21.380 1.00 86.25 151 ILE A C 1
ATOM 1230 O O . ILE A 1 151 ? 18.964 -5.446 -20.313 1.00 86.25 151 ILE A O 1
ATOM 1234 N N . LEU A 1 152 ? 18.336 -3.601 -21.436 1.00 85.19 152 LEU A N 1
ATOM 1235 C CA . LEU A 1 152 ? 17.825 -2.869 -20.285 1.00 85.19 152 LEU A CA 1
ATOM 1236 C C . LEU A 1 152 ? 16.349 -2.588 -20.493 1.00 85.19 152 LEU A C 1
ATOM 1238 O O . LEU A 1 152 ? 15.955 -1.940 -21.457 1.00 85.19 152 LEU A O 1
ATOM 1242 N N . MET A 1 153 ? 15.534 -3.078 -19.574 1.00 84.62 153 MET A N 1
ATOM 1243 C CA . MET A 1 153 ? 14.115 -2.779 -19.534 1.00 84.62 153 MET A CA 1
ATOM 1244 C C . MET A 1 153 ? 13.873 -1.697 -18.496 1.00 84.62 153 MET A C 1
ATOM 1246 O O . MET A 1 153 ? 14.345 -1.817 -17.366 1.00 84.62 153 MET A O 1
ATOM 1250 N N . ILE A 1 154 ? 13.124 -0.671 -18.871 1.00 84.19 154 ILE A N 1
ATOM 1251 C CA . ILE A 1 154 ? 12.729 0.414 -17.982 1.00 84.19 154 ILE A CA 1
ATOM 1252 C C . ILE A 1 154 ? 11.222 0.602 -18.009 1.00 84.19 154 ILE A C 1
ATOM 1254 O O . ILE A 1 154 ? 10.566 0.363 -19.025 1.00 84.19 154 ILE A O 1
ATOM 1258 N N . TYR A 1 155 ? 10.663 1.049 -16.896 1.00 84.75 155 TYR A N 1
ATOM 1259 C CA . TYR A 1 155 ? 9.290 1.521 -16.855 1.00 84.75 155 TYR A CA 1
ATOM 1260 C C . TYR A 1 155 ? 9.059 2.441 -15.673 1.00 84.75 155 TYR A C 1
ATOM 1262 O O . TYR A 1 155 ? 9.766 2.392 -14.667 1.00 84.75 155 TYR A O 1
ATOM 1270 N N . TYR A 1 156 ? 8.021 3.255 -15.796 1.00 83.62 156 TYR A N 1
ATOM 1271 C CA . TYR A 1 156 ? 7.654 4.223 -14.780 1.00 83.62 156 TYR A CA 1
ATOM 1272 C C . TYR A 1 156 ? 6.322 3.823 -14.162 1.00 83.62 156 TYR A C 1
ATOM 1274 O O . TYR A 1 156 ? 5.425 3.317 -14.844 1.00 83.62 156 TYR A O 1
ATOM 1282 N N . THR A 1 157 ? 6.181 4.050 -12.865 1.00 82.00 157 THR A N 1
ATOM 1283 C CA . THR A 1 157 ? 4.923 3.871 -12.148 1.00 82.00 157 THR A CA 1
ATOM 1284 C C . THR A 1 157 ? 4.422 5.203 -11.627 1.00 82.00 157 THR A C 1
ATOM 1286 O O . THR A 1 157 ? 5.182 6.137 -11.390 1.00 82.00 157 THR A O 1
ATOM 1289 N N . ASN A 1 158 ? 3.110 5.285 -11.459 1.00 83.19 158 ASN A N 1
ATOM 1290 C CA . ASN A 1 158 ? 2.414 6.378 -10.808 1.00 83.19 158 ASN A CA 1
ATOM 1291 C C . ASN A 1 158 ? 1.560 5.824 -9.670 1.00 83.19 158 ASN A C 1
ATOM 1293 O O . ASN A 1 158 ? 1.091 4.691 -9.738 1.00 83.19 158 ASN A O 1
ATOM 1297 N N . THR A 1 159 ? 1.314 6.626 -8.645 1.00 83.00 159 THR A N 1
ATOM 1298 C CA . THR A 1 159 ? 0.323 6.313 -7.612 1.00 83.00 159 THR A CA 1
ATOM 1299 C C . THR A 1 159 ? -0.946 7.120 -7.859 1.00 83.00 159 THR A C 1
ATOM 1301 O O . THR A 1 159 ? -0.996 8.016 -8.707 1.00 83.00 159 THR A O 1
ATOM 1304 N N . ILE A 1 160 ? -2.016 6.799 -7.133 1.00 82.56 160 ILE A N 1
ATOM 1305 C CA . ILE A 1 160 ? -3.244 7.604 -7.183 1.00 82.56 160 ILE A CA 1
ATOM 1306 C C . ILE A 1 160 ? -2.939 9.038 -6.731 1.00 82.56 160 ILE A C 1
ATOM 1308 O O . ILE A 1 160 ? -3.474 9.984 -7.305 1.00 82.56 160 ILE A O 1
ATOM 1312 N N . TRP A 1 161 ? -2.033 9.202 -5.762 1.00 80.50 161 TRP A N 1
ATOM 1313 C CA . TRP A 1 161 ? -1.570 10.513 -5.322 1.00 80.50 161 TRP A CA 1
ATOM 1314 C C . TRP A 1 161 ? -0.868 11.304 -6.427 1.00 80.50 161 TRP A C 1
ATOM 1316 O O . TRP A 1 161 ? -1.267 12.435 -6.690 1.00 80.50 161 TRP A O 1
ATOM 1326 N N . THR A 1 162 ? 0.128 10.724 -7.108 1.00 75.12 162 THR A N 1
ATOM 1327 C CA . THR A 1 162 ? 0.890 11.460 -8.137 1.00 75.12 162 THR A CA 1
ATOM 1328 C C . THR A 1 162 ? 0.020 11.871 -9.323 1.00 75.12 162 THR A C 1
ATOM 1330 O O . THR A 1 162 ? 0.235 12.927 -9.905 1.00 75.12 162 THR A O 1
ATOM 1333 N N . LYS A 1 163 ? -1.035 11.106 -9.635 1.00 74.75 163 LYS A N 1
ATOM 1334 C CA . LYS A 1 163 ? -2.027 11.497 -10.652 1.00 74.75 163 LYS A CA 1
ATOM 1335 C C . LYS A 1 163 ? -2.939 12.650 -10.227 1.00 74.75 163 LYS A C 1
ATOM 1337 O O . LYS A 1 163 ? -3.407 13.392 -11.085 1.00 74.75 163 LYS A O 1
ATOM 1342 N N . LEU A 1 164 ? -3.262 12.756 -8.939 1.00 75.19 164 LEU A N 1
ATOM 1343 C CA . LEU A 1 164 ? -4.194 13.763 -8.412 1.00 75.19 164 LEU A CA 1
ATOM 1344 C C . LEU A 1 164 ? -3.501 15.063 -7.999 1.00 75.19 164 LEU A C 1
ATOM 1346 O O . LEU A 1 164 ? -4.133 16.117 -8.025 1.00 75.19 164 LEU A O 1
ATOM 1350 N N . SER A 1 165 ? -2.220 14.985 -7.648 1.00 66.00 165 SER A N 1
ATOM 1351 C CA . SER A 1 165 ? -1.398 16.115 -7.221 1.00 66.00 165 SER A CA 1
ATOM 1352 C C . SER A 1 165 ? -0.236 16.345 -8.195 1.00 66.00 165 SER A C 1
ATOM 1354 O O . SER A 1 165 ? 0.918 16.206 -7.787 1.00 66.00 165 SER A O 1
ATOM 1356 N N . PRO A 1 166 ? -0.498 16.691 -9.472 1.00 57.25 166 PRO A N 1
ATOM 1357 C CA . PRO A 1 166 ? 0.574 17.054 -10.388 1.00 57.25 166 PRO A CA 1
ATOM 1358 C C . PRO A 1 166 ? 1.250 18.331 -9.863 1.00 57.25 166 PRO A C 1
ATOM 1360 O O . PRO A 1 166 ? 0.568 19.340 -9.649 1.00 57.25 166 PRO A O 1
ATOM 1363 N N . LYS A 1 167 ? 2.576 18.282 -9.666 1.00 55.09 167 LYS A N 1
ATOM 1364 C CA . LYS A 1 167 ? 3.487 19.304 -9.093 1.00 55.09 167 LYS A CA 1
ATOM 1365 C C . LYS A 1 167 ? 3.853 19.209 -7.606 1.00 55.09 167 LYS A C 1
ATOM 1367 O O . LYS A 1 167 ? 4.086 20.242 -6.973 1.00 55.09 167 LYS A O 1
ATOM 1372 N N . GLN A 1 168 ? 4.027 18.016 -7.046 1.00 47.50 168 GLN A N 1
ATOM 1373 C CA . GLN A 1 168 ? 4.855 17.874 -5.837 1.00 47.50 168 GLN A CA 1
ATOM 1374 C C . GLN A 1 168 ? 5.897 16.771 -6.022 1.00 47.50 168 GLN A C 1
ATOM 1376 O O . GLN A 1 168 ? 5.618 15.600 -5.784 1.00 47.50 168 GLN A O 1
ATOM 1381 N N . GLN A 1 169 ? 7.103 17.200 -6.419 1.00 47.22 169 GLN A N 1
ATOM 1382 C CA . GLN A 1 169 ? 8.348 16.429 -6.417 1.00 47.22 169 GLN A CA 1
ATOM 1383 C C . GLN A 1 169 ? 8.447 15.597 -5.130 1.00 47.22 169 GLN A C 1
ATOM 1385 O O . GLN A 1 169 ? 8.641 16.147 -4.043 1.00 47.22 169 GLN A O 1
ATOM 1390 N N . PHE A 1 170 ? 8.262 14.281 -5.239 1.00 40.84 170 PHE A N 1
ATOM 1391 C CA . PHE A 1 170 ? 8.323 13.386 -4.089 1.00 40.84 170 PHE A CA 1
ATOM 1392 C C . PHE A 1 170 ? 9.761 12.915 -3.852 1.00 40.84 170 PHE A C 1
ATOM 1394 O O . PHE A 1 170 ? 10.487 12.565 -4.780 1.00 40.84 170 PHE A O 1
ATOM 1401 N N . ILE A 1 171 ? 10.146 12.924 -2.577 1.00 39.16 171 ILE A N 1
ATOM 1402 C CA . ILE A 1 171 ? 11.443 12.494 -2.052 1.00 39.16 171 ILE A CA 1
ATOM 1403 C C . ILE A 1 171 ? 11.629 11.003 -2.355 1.00 39.16 171 ILE A C 1
ATOM 1405 O O . ILE A 1 171 ? 10.790 10.179 -1.986 1.00 39.16 171 ILE A O 1
ATOM 1409 N N . SER A 1 172 ? 12.731 10.657 -3.023 1.00 37.50 172 SER A N 1
ATOM 1410 C CA . SER A 1 172 ? 13.155 9.270 -3.179 1.00 37.50 172 SER A CA 1
ATOM 1411 C C . SER A 1 172 ? 13.583 8.724 -1.814 1.00 37.50 172 SER A C 1
ATOM 1413 O O . SER A 1 172 ? 14.686 9.011 -1.351 1.00 37.50 172 SER A O 1
ATOM 1415 N N . ASP A 1 173 ? 12.734 7.922 -1.173 1.00 35.16 173 ASP A N 1
ATOM 1416 C CA . ASP A 1 173 ? 13.169 7.050 -0.078 1.00 35.16 173 ASP A CA 1
ATOM 1417 C C . ASP A 1 173 ? 14.044 5.937 -0.674 1.00 35.16 173 ASP A C 1
ATOM 1419 O O . ASP A 1 173 ? 13.577 4.854 -1.040 1.00 35.16 173 ASP A O 1
ATOM 1423 N N . SER A 1 174 ? 15.331 6.244 -0.828 1.00 42.91 174 SER A N 1
ATOM 1424 C CA . SER A 1 174 ? 16.391 5.314 -1.196 1.00 42.91 174 SER A CA 1
ATOM 1425 C C . SER A 1 174 ? 16.860 4.553 0.043 1.00 42.91 174 SER A C 1
ATOM 1427 O O . SER A 1 174 ? 17.978 4.735 0.518 1.00 42.91 174 SER A O 1
ATOM 1429 N N . GLU A 1 175 ? 16.013 3.684 0.578 1.00 34.69 175 GLU A N 1
ATOM 1430 C CA . GLU A 1 175 ? 16.470 2.626 1.471 1.00 34.69 175 GLU A CA 1
ATOM 1431 C C . GLU A 1 175 ? 16.142 1.288 0.813 1.00 34.69 175 GLU A C 1
ATOM 1433 O O . GLU A 1 175 ? 14.983 0.887 0.717 1.00 34.69 175 GLU A O 1
ATOM 1438 N N . ASN A 1 176 ? 17.205 0.602 0.383 1.00 32.50 176 ASN A N 1
ATOM 1439 C CA . ASN A 1 176 ? 17.255 -0.766 -0.148 1.00 32.50 176 ASN A CA 1
ATOM 1440 C C . ASN A 1 176 ? 17.182 -0.917 -1.679 1.00 32.50 176 ASN A C 1
ATOM 1442 O O . ASN A 1 176 ? 16.198 -1.430 -2.199 1.00 32.50 176 ASN A O 1
ATOM 1446 N N . LEU A 1 177 ? 18.273 -0.577 -2.382 1.00 29.45 177 LEU A N 1
ATOM 1447 C CA . LEU A 1 177 ? 18.968 -1.498 -3.305 1.00 29.45 177 LEU A CA 1
ATOM 1448 C C . LEU A 1 177 ? 20.279 -0.858 -3.826 1.00 29.45 177 LEU A C 1
ATOM 1450 O O . LEU A 1 177 ? 20.274 -0.056 -4.745 1.00 29.45 177 LEU A O 1
ATOM 1454 N N . PHE A 1 178 ? 21.390 -1.225 -3.182 1.00 28.88 178 PHE A N 1
ATOM 1455 C CA . PHE A 1 178 ? 22.774 -1.295 -3.683 1.00 28.88 178 PHE A CA 1
ATOM 1456 C C . PHE A 1 178 ? 23.379 -0.161 -4.550 1.00 28.88 178 PHE A C 1
ATOM 1458 O O . PHE A 1 178 ? 23.179 -0.079 -5.755 1.00 28.88 178 PHE A O 1
ATOM 1465 N N . THR A 1 179 ? 24.283 0.583 -3.893 1.00 27.53 179 THR A N 1
ATOM 1466 C CA . THR A 1 179 ? 25.588 1.090 -4.377 1.00 27.53 179 THR A CA 1
ATOM 1467 C C . THR A 1 179 ? 25.630 1.758 -5.753 1.00 27.53 179 THR A C 1
ATOM 1469 O O . THR A 1 179 ? 26.212 1.228 -6.697 1.00 27.53 179 THR A O 1
ATOM 1472 N N . VAL A 1 180 ? 25.129 2.988 -5.816 1.00 28.41 180 VAL A N 1
ATOM 1473 C CA . VAL A 1 180 ? 25.780 4.038 -6.608 1.00 28.41 180 VAL A CA 1
ATOM 1474 C C . VAL A 1 180 ? 26.684 4.783 -5.636 1.00 28.41 180 VAL A C 1
ATOM 1476 O O . VAL A 1 180 ? 26.246 5.135 -4.540 1.00 28.41 180 VAL A O 1
ATOM 1479 N N . GLU A 1 181 ? 27.959 4.918 -5.992 1.00 26.89 181 GLU A N 1
ATOM 1480 C CA . GLU A 1 181 ? 28.940 5.631 -5.186 1.00 26.89 181 GLU A CA 1
ATOM 1481 C C . GLU A 1 181 ? 28.410 7.000 -4.761 1.00 26.89 181 GLU A C 1
ATOM 1483 O O . GLU A 1 181 ? 27.872 7.790 -5.536 1.00 26.89 181 GLU A O 1
ATOM 1488 N N . GLU A 1 182 ? 28.571 7.207 -3.467 1.00 29.61 182 GLU A N 1
ATOM 1489 C CA . GLU A 1 182 ? 28.349 8.399 -2.687 1.00 29.61 182 GLU A CA 1
ATOM 1490 C C . GLU A 1 182 ? 28.830 9.674 -3.404 1.00 29.61 182 GLU A C 1
ATOM 1492 O O . GLU A 1 182 ? 29.987 10.073 -3.305 1.00 29.61 182 GLU A O 1
ATOM 1497 N N . HIS A 1 183 ? 27.910 10.376 -4.067 1.00 28.09 183 HIS A N 1
ATOM 1498 C CA . HIS A 1 183 ? 28.001 11.826 -4.200 1.00 28.09 183 HIS A CA 1
ATOM 1499 C C . HIS A 1 183 ? 27.027 12.463 -3.212 1.00 28.09 183 HIS A C 1
ATOM 1501 O O . HIS A 1 183 ? 25.848 12.684 -3.485 1.00 28.09 183 HIS A O 1
ATOM 1507 N N . GLN A 1 184 ? 27.562 12.716 -2.017 1.00 27.06 184 GLN A N 1
ATOM 1508 C CA . GLN A 1 184 ? 26.946 13.543 -0.992 1.00 27.06 184 GLN A CA 1
ATOM 1509 C C . GLN A 1 184 ? 26.582 14.926 -1.546 1.00 27.06 184 GLN A C 1
ATOM 1511 O O . GLN A 1 184 ? 27.349 15.546 -2.282 1.00 27.06 184 GLN A O 1
ATOM 1516 N N . ASN A 1 185 ? 25.455 15.427 -1.040 1.00 26.64 185 ASN A N 1
ATOM 1517 C CA . ASN A 1 185 ? 25.020 16.820 -1.041 1.00 26.64 185 ASN A CA 1
ATOM 1518 C C . ASN A 1 185 ? 24.581 17.398 -2.386 1.00 26.64 185 ASN A C 1
ATOM 1520 O O . ASN A 1 185 ? 25.329 18.115 -3.037 1.00 26.64 185 ASN A O 1
ATOM 1524 N N . LEU A 1 186 ? 23.287 17.266 -2.672 1.00 26.00 186 LEU A N 1
ATOM 1525 C CA . LEU A 1 186 ? 22.482 18.418 -3.073 1.00 26.00 186 LEU A CA 1
ATOM 1526 C C . LEU A 1 186 ? 21.027 18.177 -2.660 1.00 26.00 186 LEU A C 1
ATOM 1528 O O . LEU A 1 186 ? 20.225 17.614 -3.396 1.00 26.00 186 LEU A O 1
ATOM 1532 N N . SER A 1 187 ? 20.666 18.686 -1.480 1.00 29.14 187 SER A N 1
ATOM 1533 C CA . SER A 1 187 ? 19.348 19.291 -1.291 1.00 29.14 187 SER A CA 1
ATOM 1534 C C . SER A 1 187 ? 19.255 20.470 -2.264 1.00 29.14 187 SER A C 1
ATOM 1536 O O . SER A 1 187 ? 19.564 21.611 -1.924 1.00 29.14 187 SER A O 1
ATOM 1538 N N . GLY A 1 188 ? 18.953 20.160 -3.517 1.00 23.12 188 GLY A N 1
ATOM 1539 C CA . GLY A 1 188 ? 18.939 21.082 -4.634 1.00 23.12 188 GLY A CA 1
ATOM 1540 C C . GLY A 1 188 ? 17.844 20.646 -5.583 1.00 23.12 188 GLY A C 1
ATOM 1541 O O . GLY A 1 188 ? 17.954 19.617 -6.233 1.00 23.12 188 GLY A O 1
ATOM 1542 N N . TRP A 1 189 ? 16.780 21.435 -5.608 1.00 31.19 189 TRP A N 1
ATOM 1543 C CA . TRP A 1 189 ? 15.736 21.438 -6.617 1.00 31.19 189 TRP A CA 1
ATOM 1544 C C . TRP A 1 189 ? 16.353 21.277 -8.013 1.00 31.19 189 TRP A C 1
ATOM 1546 O O . TRP A 1 189 ? 17.054 22.175 -8.477 1.00 31.19 189 TRP A O 1
ATOM 1556 N N . THR A 1 190 ? 16.130 20.146 -8.680 1.00 31.09 190 THR A N 1
ATOM 1557 C CA . THR A 1 190 ? 16.527 19.968 -10.080 1.00 31.09 190 THR A CA 1
ATOM 1558 C C . THR A 1 190 ? 15.292 20.092 -10.965 1.00 31.09 190 THR A C 1
ATOM 1560 O O . THR A 1 190 ? 14.361 19.295 -10.903 1.00 31.09 190 THR A O 1
ATOM 1563 N N . GLU A 1 191 ? 15.282 21.130 -11.802 1.00 36.19 191 GLU A N 1
ATOM 1564 C CA . GLU A 1 191 ? 14.266 21.444 -12.821 1.00 36.19 191 GLU A CA 1
ATOM 1565 C C . GLU A 1 191 ? 14.247 20.449 -13.998 1.00 36.19 191 GLU A C 1
ATOM 1567 O O . GLU A 1 191 ? 13.931 20.809 -15.132 1.00 36.19 191 GLU A O 1
ATOM 1572 N N . ALA A 1 192 ? 14.670 19.204 -13.800 1.00 43.81 192 ALA A N 1
ATOM 1573 C CA . ALA A 1 192 ? 15.051 18.381 -14.927 1.00 43.81 192 ALA A CA 1
ATOM 1574 C C . ALA A 1 192 ? 14.827 16.898 -14.602 1.00 43.81 192 ALA A C 1
ATOM 1576 O O . ALA A 1 192 ? 15.580 16.309 -13.834 1.00 43.81 192 ALA A O 1
ATOM 1577 N N . ASN A 1 193 ? 13.788 16.316 -15.213 1.00 57.28 193 ASN A N 1
ATOM 1578 C CA . ASN A 1 193 ? 13.382 14.902 -15.179 1.00 57.28 193 ASN A CA 1
ATOM 1579 C C . ASN A 1 193 ? 14.424 13.943 -15.809 1.00 57.28 193 ASN A C 1
ATOM 1581 O O . ASN A 1 193 ? 14.072 13.050 -16.584 1.00 57.28 193 ASN A O 1
ATOM 1585 N N . TRP A 1 194 ? 15.712 14.169 -15.561 1.00 56.19 194 TRP A N 1
ATOM 1586 C CA . TRP A 1 194 ? 16.798 13.358 -16.092 1.00 56.19 194 TRP A CA 1
ATOM 1587 C C . TRP A 1 194 ? 17.254 12.352 -15.045 1.00 56.19 194 TRP A C 1
ATOM 1589 O O . TRP A 1 194 ? 17.610 12.720 -13.926 1.00 56.19 194 TRP A O 1
ATOM 1599 N N . GLU A 1 195 ? 17.283 11.086 -15.437 1.00 67.69 195 GLU A N 1
ATOM 1600 C CA . GLU A 1 195 ? 17.815 9.989 -14.643 1.00 67.69 195 GLU A CA 1
ATOM 1601 C C . GLU A 1 195 ? 19.021 9.393 -15.372 1.00 67.69 195 GLU A C 1
ATOM 1603 O O . GLU A 1 195 ? 18.940 9.009 -16.542 1.00 67.69 195 GLU A O 1
ATOM 1608 N N . LYS A 1 196 ? 20.163 9.342 -14.682 1.00 67.00 196 LYS A N 1
ATOM 1609 C CA . LYS A 1 196 ? 21.378 8.694 -15.181 1.00 67.00 196 LYS A CA 1
ATOM 1610 C C . LYS A 1 196 ? 21.434 7.286 -14.624 1.00 67.00 196 LYS A C 1
ATOM 1612 O O . LYS A 1 196 ? 21.483 7.109 -13.409 1.00 67.00 196 LYS A O 1
ATOM 1617 N N . VAL A 1 197 ? 21.460 6.298 -15.509 1.00 66.50 197 VAL A N 1
ATOM 1618 C CA . VAL A 1 197 ? 21.558 4.892 -15.116 1.00 66.50 197 VAL A CA 1
ATOM 1619 C C . VAL A 1 197 ? 22.946 4.387 -15.477 1.00 66.50 197 VAL A C 1
ATOM 1621 O O . VAL A 1 197 ? 23.341 4.369 -16.647 1.00 66.50 197 VAL A O 1
ATOM 1624 N N . TYR A 1 198 ? 23.683 3.977 -14.447 1.00 66.31 198 TYR A N 1
ATOM 1625 C CA . TYR A 1 198 ? 24.949 3.275 -14.603 1.00 66.31 198 TYR A CA 1
ATOM 1626 C C . TYR A 1 198 ? 24.682 1.823 -14.955 1.00 66.31 198 TYR A 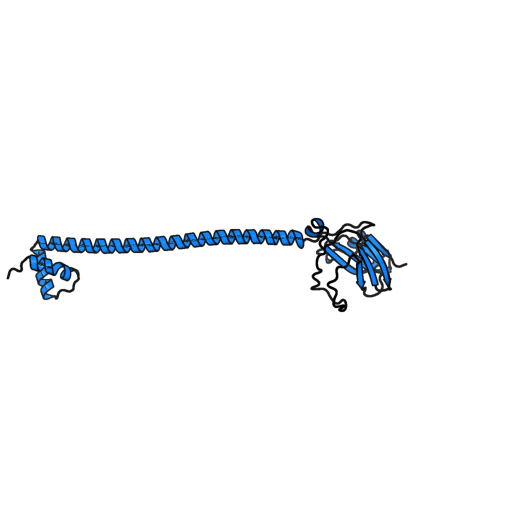C 1
ATOM 1628 O O . TYR A 1 198 ? 23.904 1.137 -14.293 1.00 66.31 198 TYR A O 1
ATOM 1636 N N . ILE A 1 199 ? 25.346 1.352 -16.001 1.00 69.94 199 ILE A N 1
ATOM 1637 C CA . ILE A 1 199 ? 25.097 0.026 -16.544 1.00 69.94 199 ILE A CA 1
ATOM 1638 C C . ILE A 1 199 ? 26.301 -0.862 -16.283 1.00 69.94 199 ILE A C 1
ATOM 1640 O O . ILE A 1 199 ? 27.454 -0.510 -16.553 1.00 69.94 199 ILE A O 1
ATOM 1644 N N . ASN A 1 200 ? 26.007 -2.084 -15.848 1.00 64.00 200 ASN A N 1
ATOM 1645 C CA . ASN A 1 200 ? 26.993 -3.145 -15.785 1.00 64.00 200 ASN A CA 1
ATOM 1646 C C . ASN A 1 200 ? 27.289 -3.683 -17.189 1.00 64.00 200 ASN A C 1
ATOM 1648 O O . ASN A 1 200 ? 26.644 -4.611 -17.678 1.00 64.00 200 ASN A O 1
ATOM 1652 N N . GLY A 1 201 ? 28.294 -3.090 -17.832 1.00 71.06 201 GLY A N 1
ATOM 1653 C CA . GLY A 1 201 ? 28.776 -3.506 -19.144 1.00 71.06 201 GLY A CA 1
ATOM 1654 C C . GLY A 1 201 ? 28.058 -2.814 -20.300 1.00 71.06 201 GLY A C 1
ATOM 1655 O O . GLY A 1 201 ? 27.525 -1.719 -20.165 1.00 71.06 201 GLY A O 1
ATOM 1656 N N . LYS A 1 202 ? 28.109 -3.443 -21.471 1.00 78.69 202 LYS A N 1
ATOM 1657 C CA . LYS A 1 202 ? 27.613 -2.893 -22.734 1.00 78.69 202 LYS A CA 1
ATOM 1658 C C . LYS A 1 202 ? 26.141 -3.274 -22.941 1.00 78.69 202 LYS A C 1
ATOM 1660 O O . LYS A 1 202 ? 25.840 -4.457 -22.867 1.00 78.69 202 LYS A O 1
ATOM 1665 N N . ILE A 1 203 ? 25.256 -2.309 -23.222 1.00 82.69 203 ILE A N 1
ATOM 1666 C CA . ILE A 1 203 ? 23.842 -2.552 -23.593 1.00 82.69 203 ILE A CA 1
ATOM 1667 C C . ILE A 1 203 ? 23.662 -2.589 -25.095 1.00 82.69 203 ILE A C 1
ATOM 1669 O O . ILE A 1 203 ? 24.055 -1.649 -25.774 1.00 82.69 203 ILE A O 1
ATOM 1673 N N . ASP A 1 204 ? 22.983 -3.608 -25.589 1.00 86.75 204 ASP A N 1
ATOM 1674 C CA . ASP A 1 204 ? 22.673 -3.738 -27.007 1.00 86.75 204 ASP A CA 1
ATOM 1675 C C . ASP A 1 204 ? 21.313 -3.116 -27.353 1.00 86.75 204 ASP A C 1
ATOM 1677 O O . ASP A 1 204 ? 21.158 -2.574 -28.439 1.00 86.75 204 ASP A O 1
ATOM 1681 N N . ALA A 1 205 ? 20.349 -3.111 -26.422 1.00 87.81 205 ALA A N 1
ATOM 1682 C CA . ALA A 1 205 ? 19.066 -2.431 -26.609 1.00 87.81 205 ALA A CA 1
ATOM 1683 C C . ALA A 1 205 ? 18.398 -1.998 -25.291 1.00 87.81 205 ALA A C 1
ATOM 1685 O O . ALA A 1 205 ? 18.554 -2.638 -24.247 1.00 87.81 205 ALA A O 1
ATOM 1686 N N . VAL A 1 206 ? 17.606 -0.927 -25.354 1.00 87.44 206 VAL A N 1
ATOM 1687 C CA . VAL A 1 206 ? 16.756 -0.445 -24.262 1.00 87.44 206 VAL A CA 1
ATOM 1688 C C . VAL A 1 206 ? 15.290 -0.569 -24.650 1.00 87.44 206 VAL A C 1
ATOM 1690 O O . VAL A 1 206 ? 14.870 -0.076 -25.696 1.00 87.44 206 VAL A O 1
ATOM 1693 N N . TYR A 1 207 ? 14.504 -1.174 -23.767 1.00 88.19 207 TYR A N 1
ATOM 1694 C CA . TYR A 1 207 ? 13.077 -1.394 -23.943 1.00 88.19 207 TYR A CA 1
ATOM 1695 C C . TYR A 1 207 ? 12.271 -0.697 -22.848 1.00 88.19 207 TYR A C 1
ATOM 1697 O O . TYR A 1 207 ? 12.613 -0.763 -21.670 1.00 88.19 207 TYR A O 1
ATOM 1705 N N . TYR A 1 208 ? 11.153 -0.088 -23.224 1.00 88.00 208 TYR A N 1
ATOM 1706 C CA . TYR A 1 208 ? 10.111 0.327 -22.300 1.00 88.00 208 TYR A CA 1
ATOM 1707 C C . TYR A 1 208 ? 9.138 -0.820 -22.064 1.00 88.00 208 TYR A C 1
ATOM 1709 O O . TYR A 1 208 ? 8.656 -1.423 -23.021 1.00 88.00 208 TYR A O 1
ATOM 1717 N N . MET A 1 209 ? 8.778 -1.091 -20.817 1.00 86.88 209 MET A N 1
ATOM 1718 C CA . MET A 1 209 ? 7.803 -2.128 -20.489 1.00 86.88 209 MET A CA 1
ATOM 1719 C C . MET A 1 209 ? 6.599 -1.572 -19.730 1.00 86.88 209 MET A C 1
ATOM 1721 O O . MET A 1 209 ? 6.679 -0.568 -19.041 1.00 86.88 209 MET A O 1
ATOM 1725 N N . VAL A 1 210 ? 5.460 -2.253 -19.821 1.00 82.81 210 VAL A N 1
ATOM 1726 C CA . VAL A 1 210 ? 4.291 -1.957 -18.984 1.00 82.81 210 VAL A CA 1
ATOM 1727 C C . VAL A 1 210 ? 4.016 -3.186 -18.139 1.00 82.81 210 VAL A C 1
ATOM 1729 O O . VAL A 1 210 ? 3.436 -4.168 -18.608 1.00 82.81 210 VAL A O 1
ATOM 1732 N N . ALA A 1 211 ? 4.461 -3.160 -16.886 1.00 69.25 211 ALA A N 1
ATOM 1733 C CA . ALA A 1 211 ? 4.337 -4.308 -16.007 1.00 69.25 211 ALA A CA 1
ATOM 1734 C C . ALA A 1 211 ? 4.090 -3.909 -14.552 1.00 69.25 211 ALA A C 1
ATOM 1736 O O . ALA A 1 211 ? 4.473 -2.836 -14.098 1.00 69.25 211 ALA A O 1
ATOM 1737 N N . ASN A 1 212 ? 3.420 -4.797 -13.819 1.00 65.81 212 ASN A N 1
ATOM 1738 C CA . ASN A 1 212 ? 3.245 -4.652 -12.381 1.00 65.81 212 ASN A CA 1
ATOM 1739 C C . ASN A 1 212 ? 4.479 -5.247 -11.689 1.00 65.81 212 ASN A C 1
ATOM 1741 O O . ASN A 1 212 ? 4.725 -6.445 -11.853 1.00 65.81 212 ASN A O 1
ATOM 1745 N N . TYR A 1 213 ? 5.229 -4.425 -10.940 1.00 56.16 213 TYR A N 1
ATOM 1746 C CA . TYR A 1 213 ? 6.485 -4.807 -10.274 1.00 56.16 213 TYR A CA 1
ATOM 1747 C C . TYR A 1 213 ? 6.380 -6.147 -9.537 1.00 56.16 213 TYR A C 1
ATOM 1749 O O . TYR A 1 213 ? 7.232 -7.020 -9.689 1.00 56.16 213 TYR A O 1
ATOM 1757 N N . ASN A 1 214 ? 5.269 -6.353 -8.828 1.00 58.19 214 ASN A N 1
ATOM 1758 C CA . ASN A 1 214 ? 5.040 -7.533 -7.995 1.00 58.19 214 ASN A CA 1
ATOM 1759 C C . ASN A 1 214 ? 4.879 -8.846 -8.782 1.00 58.19 214 ASN A C 1
ATOM 1761 O O . ASN A 1 214 ? 4.961 -9.909 -8.184 1.00 58.19 214 ASN A O 1
ATOM 1765 N N . HIS A 1 215 ? 4.652 -8.784 -10.098 1.00 59.69 215 HIS A N 1
ATOM 1766 C CA . HIS A 1 215 ? 4.417 -9.950 -10.963 1.00 59.69 215 HIS A CA 1
ATOM 1767 C C . HIS A 1 215 ? 5.399 -10.044 -12.135 1.00 59.69 215 HIS A C 1
ATOM 1769 O O . HIS A 1 215 ? 5.220 -10.869 -13.033 1.00 59.69 215 HIS A O 1
ATOM 1775 N N . LEU A 1 216 ? 6.417 -9.182 -12.163 1.00 59.06 216 LEU A N 1
ATOM 1776 C CA . LEU A 1 216 ? 7.429 -9.173 -13.217 1.00 59.06 216 LEU A CA 1
ATOM 1777 C C . LEU A 1 216 ? 8.306 -10.420 -13.192 1.00 59.06 216 LEU A C 1
ATOM 1779 O O . LEU A 1 216 ? 8.636 -10.955 -14.244 1.00 59.06 216 LEU A O 1
ATOM 1783 N N . PHE A 1 217 ? 8.652 -10.891 -11.996 1.00 59.66 217 PHE A N 1
ATOM 1784 C CA . PHE A 1 217 ? 9.528 -12.048 -11.819 1.00 59.66 217 PHE A CA 1
ATOM 1785 C C . PHE A 1 217 ? 8.812 -13.393 -12.005 1.00 59.66 217 PHE A C 1
ATOM 1787 O O . PHE A 1 217 ? 9.478 -14.413 -12.150 1.00 59.66 217 PHE A O 1
ATOM 1794 N N . ASP A 1 218 ? 7.477 -13.388 -12.057 1.00 64.88 218 ASP A N 1
ATOM 1795 C CA . ASP A 1 218 ? 6.663 -14.600 -12.210 1.00 64.88 218 ASP A CA 1
ATOM 1796 C C . ASP A 1 218 ? 6.406 -14.965 -13.681 1.00 64.88 218 ASP A C 1
ATOM 1798 O O . ASP A 1 218 ? 5.906 -16.053 -13.976 1.00 64.88 218 ASP A O 1
ATOM 1802 N N . LYS A 1 219 ? 6.689 -14.051 -14.619 1.00 66.69 219 LYS A N 1
ATOM 1803 C CA . LYS A 1 219 ? 6.371 -14.229 -16.041 1.00 66.69 219 LYS A CA 1
ATOM 1804 C C . LYS A 1 219 ? 7.603 -14.598 -16.865 1.00 66.69 219 LYS A C 1
ATOM 1806 O O . LYS A 1 219 ? 8.679 -14.050 -16.630 1.00 66.69 219 LYS A O 1
ATOM 1811 N N . PRO A 1 220 ? 7.445 -15.479 -17.872 1.00 71.19 220 PRO A N 1
ATOM 1812 C CA . PRO A 1 220 ? 8.513 -15.761 -18.818 1.00 71.19 220 PRO A CA 1
ATOM 1813 C C . PRO A 1 220 ? 8.874 -14.490 -19.591 1.00 71.19 220 PRO A C 1
ATOM 1815 O O . PRO A 1 220 ? 7.996 -13.740 -20.027 1.00 71.19 220 PRO A O 1
ATOM 1818 N N . LEU A 1 221 ? 10.178 -14.262 -19.741 1.00 70.56 221 LEU A N 1
ATOM 1819 C CA . LEU A 1 221 ? 10.751 -13.034 -20.286 1.00 70.56 221 LEU A CA 1
ATOM 1820 C C . LEU A 1 221 ? 10.308 -12.762 -21.731 1.00 70.56 221 LEU A C 1
ATOM 1822 O O . LEU A 1 221 ? 10.061 -11.611 -22.075 1.00 70.56 221 LEU A O 1
ATOM 1826 N N . ASP A 1 222 ? 10.087 -13.807 -22.527 1.00 71.25 222 ASP A N 1
ATOM 1827 C CA . ASP A 1 222 ? 9.603 -13.692 -23.909 1.00 71.25 222 ASP A CA 1
ATOM 1828 C C . ASP A 1 222 ? 8.225 -13.016 -23.978 1.00 71.25 222 ASP A C 1
ATOM 1830 O O . ASP A 1 222 ? 8.004 -12.094 -24.757 1.00 71.25 222 ASP A O 1
ATOM 1834 N N . SER A 1 223 ? 7.315 -13.384 -23.070 1.00 75.19 223 SER A N 1
ATOM 1835 C CA . SER A 1 223 ? 5.977 -12.777 -22.989 1.00 75.19 223 SER A CA 1
ATOM 1836 C C . SER A 1 223 ? 6.016 -11.315 -22.533 1.00 75.19 223 SER A C 1
ATOM 1838 O O . SER A 1 223 ? 5.097 -10.536 -22.803 1.00 75.19 223 SER A O 1
ATOM 1840 N N . VAL A 1 224 ? 7.062 -10.945 -21.795 1.00 73.75 224 VAL A N 1
ATOM 1841 C CA . VAL A 1 224 ? 7.297 -9.573 -21.347 1.00 73.75 224 VAL A CA 1
ATOM 1842 C C . VAL A 1 224 ? 7.873 -8.738 -22.491 1.00 73.75 224 VAL A C 1
ATOM 1844 O O . VAL A 1 224 ? 7.416 -7.615 -22.701 1.00 73.75 224 VAL A O 1
ATOM 1847 N N . LEU A 1 225 ? 8.810 -9.303 -23.254 1.00 76.56 225 LEU A N 1
ATOM 1848 C CA . LEU A 1 225 ? 9.431 -8.677 -24.419 1.00 76.56 225 LEU A CA 1
ATOM 1849 C C . LEU A 1 225 ? 8.447 -8.427 -25.562 1.00 76.56 225 LEU A C 1
ATOM 1851 O O . LEU A 1 225 ? 8.487 -7.353 -26.149 1.00 76.56 225 LEU A O 1
ATOM 1855 N N . GLU A 1 226 ? 7.501 -9.336 -25.813 1.00 78.50 226 GLU A N 1
ATOM 1856 C CA . GLU A 1 226 ? 6.432 -9.134 -26.810 1.00 78.50 226 GLU A CA 1
ATOM 1857 C C . GLU A 1 226 ? 5.607 -7.858 -26.578 1.00 78.50 226 GLU A C 1
ATOM 1859 O O . GLU A 1 226 ? 5.019 -7.307 -27.506 1.00 78.50 226 GLU A O 1
ATOM 1864 N N . LYS A 1 227 ? 5.524 -7.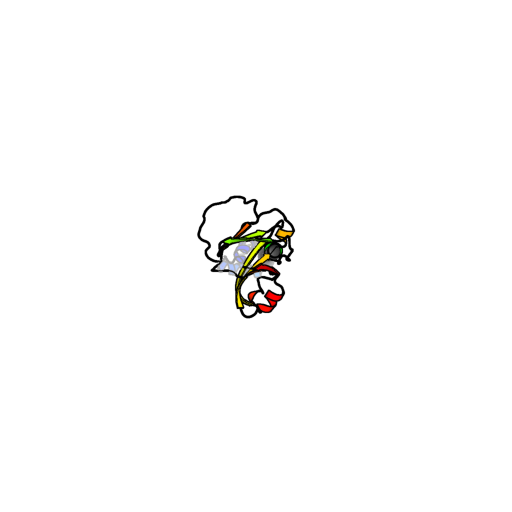399 -25.326 1.00 81.00 227 LYS A N 1
ATOM 1865 C CA . LYS A 1 227 ? 4.760 -6.207 -24.928 1.00 81.00 227 LYS A CA 1
ATOM 1866 C C . LYS A 1 227 ? 5.647 -4.997 -24.675 1.00 81.00 227 LYS A C 1
ATOM 1868 O O . LYS A 1 227 ? 5.135 -3.938 -24.308 1.00 81.00 227 LYS A O 1
ATOM 1873 N N . ALA A 1 228 ? 6.956 -5.162 -24.807 1.00 85.06 228 ALA A N 1
ATOM 1874 C CA . ALA A 1 228 ? 7.915 -4.107 -24.584 1.00 85.06 228 ALA A CA 1
ATOM 1875 C C . ALA A 1 228 ? 8.109 -3.295 -25.871 1.00 85.06 228 ALA A C 1
ATOM 1877 O O . ALA A 1 228 ? 8.057 -3.819 -26.979 1.00 85.06 228 ALA A O 1
ATOM 1878 N N . THR A 1 229 ? 8.319 -1.992 -25.726 1.00 88.06 229 THR A N 1
ATOM 1879 C CA . THR A 1 229 ? 8.583 -1.083 -26.844 1.00 88.06 229 THR A CA 1
ATOM 1880 C C . THR A 1 229 ? 10.068 -0.776 -26.906 1.00 88.06 229 THR A C 1
ATOM 1882 O O . THR A 1 229 ? 10.643 -0.353 -25.908 1.00 88.06 229 THR A O 1
ATOM 1885 N N . LEU A 1 230 ? 10.701 -0.979 -28.058 1.00 89.31 230 LEU A N 1
ATOM 1886 C CA . LEU A 1 230 ? 12.104 -0.623 -28.256 1.00 89.31 230 LEU A CA 1
ATOM 1887 C C . LEU A 1 230 ? 12.261 0.905 -28.226 1.00 89.31 230 LEU A C 1
ATOM 1889 O O . LEU A 1 230 ? 11.596 1.611 -28.980 1.00 89.31 230 LEU A O 1
ATOM 1893 N N . LEU A 1 231 ? 13.131 1.408 -27.353 1.00 86.50 231 LEU A N 1
ATOM 1894 C CA . LEU A 1 231 ? 13.437 2.837 -27.230 1.00 86.50 231 LEU A CA 1
ATOM 1895 C C . LEU A 1 231 ? 14.750 3.216 -27.903 1.00 86.50 231 LEU A C 1
ATOM 1897 O O . LEU A 1 231 ? 14.897 4.326 -28.405 1.00 86.50 231 LEU A O 1
ATOM 1901 N N . TRP A 1 232 ? 15.724 2.314 -27.842 1.00 88.12 232 TRP A N 1
ATOM 1902 C CA . TRP A 1 232 ? 17.066 2.538 -28.347 1.00 88.12 232 TRP A CA 1
ATOM 1903 C C . TRP A 1 232 ? 17.716 1.193 -28.652 1.00 88.12 232 TRP A C 1
ATOM 1905 O O . TRP A 1 232 ? 17.585 0.256 -27.866 1.00 88.12 232 TRP A O 1
ATOM 1915 N N . GLU A 1 233 ? 18.434 1.103 -29.762 1.00 86.81 233 GLU A N 1
ATOM 1916 C CA . GLU A 1 233 ? 19.260 -0.048 -30.116 1.00 86.81 233 GLU A CA 1
ATOM 1917 C C . GLU A 1 233 ? 20.646 0.458 -30.500 1.00 86.81 233 GLU A C 1
ATOM 1919 O O . GLU A 1 233 ? 20.789 1.541 -31.075 1.00 86.81 233 GLU A O 1
ATOM 1924 N N . ARG A 1 234 ? 21.671 -0.305 -30.129 1.00 82.12 234 ARG A N 1
ATOM 1925 C CA . ARG A 1 234 ? 23.042 -0.019 -30.522 1.00 82.12 234 ARG A CA 1
ATOM 1926 C C . ARG A 1 234 ? 23.229 -0.387 -31.994 1.00 82.12 234 ARG A C 1
ATOM 1928 O O . ARG A 1 234 ? 23.004 -1.537 -32.360 1.00 82.12 234 ARG A O 1
ATOM 1935 N N . GLU A 1 235 ? 23.668 0.589 -32.788 1.00 73.31 235 GLU A N 1
ATOM 1936 C CA . GLU A 1 235 ? 24.114 0.389 -34.178 1.00 73.31 235 GLU A CA 1
ATOM 1937 C C . GLU A 1 235 ? 25.362 -0.502 -34.289 1.00 73.31 235 GLU A C 1
ATOM 1939 O O . GLU A 1 235 ? 26.249 -0.424 -33.401 1.00 73.31 235 GLU A O 1
#

InterPro domains:
  IPR027383 Putative zinc-finger [PF13490] (5-38)

Radius of gyration: 47.08 Å; chains: 1; bounding box: 75×38×132 Å

Foldseek 3Di:
DDDDVVVLLVCLVVVVVVVDDPVVVVVSVVCLVVDVVSVVSNVVVVVVVVVVVVVVVVVVVVVVVVVVVVVVVVVVVVVVVVVVVVVVVVVVVVVCCQQQVDWFWDDDDPQQWAWDDPDQFKIKIFGRDQDFDDKDKDWDFDQDPNDTFTEIEITTIHGNNCVVDRPDDDDPPPDDDDDDDDPDDDPDDDPTRMDMDGHDGGGQWYWYWRDDPVCPVVDDVVVRVVRIHTNDGDD

Secondary structure (DSSP, 8-state):
----HHHHHHHHHHHHTT-S-HHHHHHHHHHHHH-HHHHHHHHHHHHHHHHHHHHHHHHHHHHHHHHHHHHHHHHHHHHHHHHHHHHHHHHHHHHHHHHHH--EEPPP-TTTEEEEEEETTEEEEEE-SS--SEEEEEEEEEEETTEEEEEEEEEEEE-HHHHHSTT--------SS----------------EEEEE-SS--SEEEE----GGGSTTS-HHHHHTTPEEEEE--

Organism: NCBI:txid2735723

pLDDT: mean 74.11, std 16.74, range [23.12, 96.31]

Sequence (235 aa):
MRISCQIIEDLLPLYVDGVCQEDTKAFMKEHLQTCVKCSVALDQMKQDEFKVIKSVNIEEAQVQTLQSLRQKFMKNKITLILLSVFSAIGICIGGYFLIFRLEVPIQYNERLIGVQAIEDRMMEFKFLEDDFYRCHHLQRTVEIDGQMKNILMIYYTNTIWTKLSPKQQFISDSENLFTVEEHQNLSGWTEANWEKVYINGKIDAVYYMVANYNHLFDKPLDSVLEKATLLWERE